Protein AF-0000000067843592 (afdb_homodimer)

InterPro domains:
  IPR002024 Bacterioferritin [PR00601] (24-43)
  IPR002024 Bacterioferritin [PR00601] (65-85)
  IPR002024 Bacterioferritin [PR00601] (155-168)
  IPR008331 Ferritin/DPS domain [PF00210] (31-166)
  IPR009040 Ferritin-like diiron domain [PS50905] (22-168)
  IPR009078 Ferritin-like superfamily [SSF47240] (23-166)
  IPR012347 Ferritin-like [G3DSA:1.20.1260.10] (13-168)
  IPR014490 DNA-binding protein from starved cells-like [PIRSF018063] (5-167)

Foldseek 3Di:
DCDPVNQCVVVVVQFPDGPLQQDPLVVLLLLLQLLLLQLVLLLVLLVLLLVPQDDPVRPVVNVLSNVSSVVSVVLNVLSQVVCVSNVHHHDPDPVCSQVSYLAHRDNADDNLRSLVSLLVSLVSLLVSLVVVLVSCPPSCVVSSVSSVVSNVVSVVSNVVSVVVNVVD/DCDPVNQCVVVVVQFPDGPLLQDPLVVLLLLLQLLLLQLVLLLVLLVLLLVPQDDPVRPVVNVLSNVSSVVSVVLNVLSQVVSVSRVHHHDPDPVCSQVSYLAHRDNADDNLRSLVSLLVSLVSLLVSLVVVLVSCPPSCVVSSVSSVVVNVVSVVSNVVSVVVNVVD

Solvent-accessible surface area (backbone atoms only — not comparable to full-atom values): 17474 Å² total; per-residue (Å²): 128,89,44,75,64,57,56,49,64,74,42,61,86,41,66,74,47,50,93,78,54,69,46,61,59,69,60,50,46,49,54,40,41,24,50,28,14,26,24,50,48,46,21,34,44,24,45,40,40,25,63,66,38,62,59,82,87,24,47,68,57,20,54,50,26,44,54,48,18,53,51,27,46,50,48,25,51,54,36,36,50,51,28,38,46,66,72,48,76,57,68,52,54,50,83,46,27,68,76,45,19,81,38,79,83,67,78,53,93,43,70,67,46,36,37,50,52,51,29,54,38,28,52,46,49,39,54,52,42,55,51,48,39,60,71,41,49,81,44,38,55,69,62,30,50,54,44,51,56,47,38,56,51,34,52,50,50,28,51,54,29,50,54,52,56,74,74,105,126,88,45,76,63,57,54,50,64,73,44,61,87,41,66,73,47,49,93,78,54,68,47,60,60,70,58,50,48,48,54,40,41,24,49,30,14,26,25,48,47,46,21,33,41,24,46,40,41,23,62,66,38,63,57,83,88,25,47,68,56,20,54,51,25,44,53,49,18,55,51,27,48,51,48,25,50,55,37,34,50,51,29,38,46,66,73,47,76,57,68,52,53,49,84,45,26,67,78,44,20,81,40,81,83,67,78,52,92,43,71,67,46,34,37,49,51,50,28,52,37,28,51,45,51,40,54,50,41,53,52,49,39,60,71,41,48,83,43,38,54,70,63,30,49,53,44,51,56,49,38,57,52,35,50,50,51,28,51,53,28,51,54,52,54,75,74,104

Organism: Pseudomonas putida (strain ATCC 47054 / DSM 6125 / CFBP 8728 / NCIMB 11950 / KT2440) (NCBI:txid160488)

pLDDT: mean 92.15, std 12.65, range [40.78, 98.94]

Sequence (336 aa):
MKTLRERARQHVEQGAVTEGYHADREQILRLLNESLATELVCVLRYKRHYFMASGIKASVAAEEFLEHANQEAEHADKLAERIVQLGGEPDFNPDNLTKHSHAQYVAGNSLKEMVLEDLVAERIAIDSYREIIQYIGDKDPTTRRIFEDILAQEEEHADDMSDLLQGLMKTLRERARQHVEQGAVTEGYHADREQILRLLNESLATELVCVLRYKRHYFMASGIKASVAAEEFLEHANQEAEHADKLAERIVQLGGEPDFNPDNLTKHSHAQYVAGNSLKEMVLEDLVAERIAIDSYREIIQYIGDKDPTTRRIFEDILAQEEEHADDMSDLLQGL

Secondary structure (DSSP, 8-state):
---HHHHHHHTGGGTT--TT--S-HHHHHHHHHHHHHHHHHHHHHHHHHHHH--SGGGHHHHHHHHHHHHHHHHHHHHHHHHHHHTT------HHHHHHH-SS-----SSHHHHHHHHHHHHHHHHHHHHHHHHHHTTS-HHHHHHHHHHHHHHHHHHHHHHHHHHH-/---HHHHHHHTGGGTT--TT--S-HHHHHHHHHHHHHHHHHHHHHHHHHHHH--SGGGHHHHHHHHHHHHHHHHHHHHHHHHHHHTT------HHHHHHH-SS-----SSHHHHHHHHHHHHHHHHHHHHHHHHHHTTS-HHHHHHHHHHHHHHHHHHHHHHHHHHH-

Radius of gyration: 22.48 Å; Cα contacts (8 Å, |Δi|>4): 448; chains: 2; bounding box: 55×90×45 Å

Nearest PDB structures (foldseek):
  8w1e-assembly1_E  TM=9.841E-01  e=9.935E-20  Pseudomonas aeruginosa PAO1
  8w1d-assembly1_A-2  TM=9.882E-01  e=3.539E-16  Pseudomonas aeruginosa PAO1
  2clb-assembly1_A  TM=9.333E-01  e=3.340E-06  Saccharolobus solfataricus P2
  6sev-assembly1_C-2  TM=9.307E-01  e=8.461E-05  Listeria innocua
  2cf7-assembly1_I  TM=8.636E-01  e=1.252E-04  Streptococcus suis

Structure (mmCIF, N/CA/C/O backbone):
data_AF-0000000067843592-model_v1
#
loop_
_entity.id
_entity.type
_entity.pdbx_description
1 polymer ferroxidase
#
loop_
_atom_site.group_PDB
_atom_site.id
_atom_site.type_symbol
_atom_site.label_atom_id
_atom_site.label_alt_id
_atom_site.label_comp_id
_atom_site.label_asym_id
_atom_site.label_entity_id
_atom_site.label_seq_id
_atom_site.pdbx_PDB_ins_code
_atom_site.Cartn_x
_atom_site.Cartn_y
_atom_site.Cartn_z
_atom_site.occupancy
_atom_site.B_iso_or_equiv
_atom_site.auth_seq_id
_atom_site.auth_comp_id
_atom_site.auth_asym_id
_atom_site.auth_atom_id
_atom_site.pdbx_PDB_model_num
ATOM 1 N N . MET A 1 1 ? -4.855 -43.531 -26.406 1 40.78 1 MET A N 1
ATOM 2 C CA . MET A 1 1 ? -4.039 -42.562 -25.672 1 40.78 1 MET A CA 1
ATOM 3 C C . MET A 1 1 ? -4.883 -41.406 -25.188 1 40.78 1 MET A C 1
ATOM 5 O O . MET A 1 1 ? -5.512 -40.719 -26 1 40.78 1 MET A O 1
ATOM 9 N N . LYS A 1 2 ? -5.449 -41.375 -24.125 1 54.34 2 LYS A 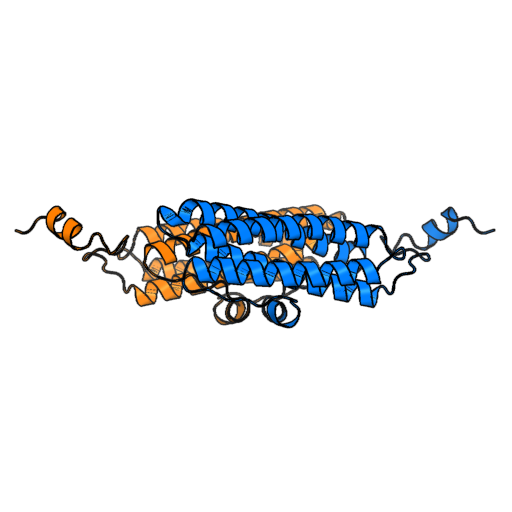N 1
ATOM 10 C CA . LYS A 1 2 ? -6.41 -40.406 -23.641 1 54.34 2 LYS A CA 1
ATOM 11 C C . LYS A 1 2 ? -5.859 -38.969 -23.781 1 54.34 2 LYS A C 1
ATOM 13 O O . LYS A 1 2 ? -4.812 -38.656 -23.203 1 54.34 2 LYS A O 1
ATOM 18 N N . THR A 1 3 ? -6.051 -38.094 -24.859 1 61.84 3 THR A N 1
ATOM 19 C CA . THR A 1 3 ? -5.5 -36.875 -25.469 1 61.84 3 THR A CA 1
ATOM 20 C C . THR A 1 3 ? -5.496 -35.719 -24.469 1 61.84 3 THR A C 1
ATOM 22 O O . THR A 1 3 ? -6.195 -35.781 -23.453 1 61.84 3 THR A O 1
ATOM 25 N N . LEU A 1 4 ? -4.258 -34.906 -24.578 1 61.03 4 LEU A N 1
ATOM 26 C CA . LEU A 1 4 ? -4.082 -33.688 -23.844 1 61.03 4 LEU A CA 1
ATOM 27 C C . LEU A 1 4 ? -5.418 -32.969 -23.656 1 61.03 4 LEU A C 1
ATOM 29 O O . LEU A 1 4 ? -5.68 -32.375 -22.594 1 61.03 4 LEU A O 1
ATOM 33 N N . ARG A 1 5 ? -6.16 -33.062 -24.641 1 59.59 5 ARG A N 1
ATOM 34 C CA . ARG A 1 5 ? -7.469 -32.406 -24.625 1 59.59 5 ARG A CA 1
ATOM 35 C C . ARG A 1 5 ? -8.391 -33.062 -23.609 1 59.59 5 ARG A C 1
ATOM 37 O O . ARG A 1 5 ? -9.125 -32.375 -22.891 1 59.59 5 ARG A O 1
ATOM 44 N N . GLU A 1 6 ? -8.383 -34.344 -23.609 1 58.78 6 GLU A N 1
ATOM 45 C CA . GLU A 1 6 ? -9.258 -35.062 -22.688 1 58.78 6 GLU A CA 1
ATOM 46 C C . GLU A 1 6 ? -8.875 -34.781 -21.234 1 58.78 6 GLU A C 1
ATOM 48 O O . GLU A 1 6 ? -9.742 -34.625 -20.375 1 58.78 6 GLU A O 1
ATOM 53 N N . ARG A 1 7 ? -7.652 -34.781 -21 1 60.16 7 ARG A N 1
ATOM 54 C CA . ARG A 1 7 ? -7.16 -34.5 -19.656 1 60.16 7 ARG A CA 1
ATOM 55 C C . ARG A 1 7 ? -7.527 -33.094 -19.219 1 60.16 7 ARG A C 1
ATOM 57 O O . ARG A 1 7 ? -7.887 -32.875 -18.062 1 60.16 7 ARG A O 1
ATOM 64 N N . ALA A 1 8 ? -7.426 -32.156 -20.141 1 63.41 8 ALA A N 1
ATOM 65 C CA . ALA A 1 8 ? -7.77 -30.75 -19.875 1 63.41 8 ALA A CA 1
ATOM 66 C C . ALA A 1 8 ? -9.242 -30.609 -19.5 1 63.41 8 ALA A C 1
ATOM 68 O O . ALA A 1 8 ? -9.602 -29.797 -18.641 1 63.41 8 ALA A O 1
ATOM 69 N N . ARG A 1 9 ? -10.078 -31.375 -20.078 1 60.38 9 ARG A N 1
ATOM 70 C CA . ARG A 1 9 ? -11.516 -31.297 -19.844 1 60.38 9 ARG A CA 1
ATOM 71 C C . ARG A 1 9 ? -11.867 -31.828 -18.469 1 60.38 9 ARG A C 1
ATOM 73 O O . ARG A 1 9 ? -12.805 -31.344 -17.828 1 60.38 9 ARG A O 1
ATOM 80 N N . GLN A 1 10 ? -11.086 -32.75 -18 1 59.84 10 GLN A N 1
ATOM 81 C CA . GLN A 1 10 ? -11.391 -33.375 -16.719 1 59.84 10 GLN A CA 1
ATOM 82 C C . GLN A 1 10 ? -10.992 -32.469 -15.562 1 59.84 10 GLN A C 1
ATOM 84 O O . GLN A 1 10 ? -11.57 -32.531 -14.477 1 59.84 10 GLN A O 1
ATOM 89 N N . HIS A 1 11 ? -10.023 -31.641 -15.836 1 57.97 11 HIS A N 1
ATOM 90 C CA . HIS A 1 11 ? -9.5 -30.859 -14.711 1 57.97 11 HIS A CA 1
ATOM 91 C C . HIS A 1 11 ? -9.781 -29.375 -14.883 1 57.97 11 HIS A C 1
ATOM 93 O O . HIS A 1 11 ? -8.984 -28.531 -14.469 1 57.97 11 HIS A O 1
ATOM 99 N N . VAL A 1 12 ? -10.805 -28.953 -15.617 1 55.75 12 VAL A N 1
ATOM 100 C CA . VAL A 1 12 ? -11.219 -27.594 -15.922 1 55.75 12 VAL A CA 1
ATOM 101 C C . VAL A 1 12 ? -11.414 -26.812 -14.633 1 55.75 12 VAL A C 1
ATOM 103 O O . VAL A 1 12 ? -11.352 -25.578 -14.633 1 55.75 12 VAL A O 1
ATOM 106 N N . GLU A 1 13 ? -11.641 -27.516 -13.641 1 56.38 13 GLU A N 1
ATOM 107 C CA . GLU A 1 13 ? -11.953 -26.828 -12.391 1 56.38 13 GLU A CA 1
ATOM 108 C C . GLU A 1 13 ? -10.695 -26.297 -11.727 1 56.38 13 GLU A C 1
ATOM 110 O O . GLU A 1 13 ? -10.766 -25.484 -10.797 1 56.38 13 GLU A O 1
ATOM 115 N N . GLN A 1 14 ? -9.555 -26.734 -12.328 1 59.5 14 GLN A N 1
ATOM 116 C CA . GLN A 1 14 ? -8.344 -26.422 -11.57 1 59.5 14 GLN A CA 1
ATOM 117 C C . GLN A 1 14 ? -7.605 -25.234 -12.156 1 59.5 14 GLN A C 1
ATOM 119 O O . GLN A 1 14 ? -6.426 -25.016 -11.875 1 59.5 14 GLN A O 1
ATOM 124 N N . GLY A 1 15 ? -8.281 -24.406 -12.766 1 59.88 15 GLY A N 1
ATOM 125 C CA . GLY A 1 15 ? -7.68 -23.203 -13.297 1 59.88 15 GLY A CA 1
ATOM 126 C C . GLY A 1 15 ? -6.348 -23.438 -13.984 1 59.88 15 GLY A C 1
ATOM 127 O O . GLY A 1 15 ? -6.242 -24.297 -14.859 1 59.88 15 GLY A O 1
ATOM 128 N N . ALA A 1 16 ? -5.336 -22.688 -13.578 1 68.94 16 ALA A N 1
ATOM 129 C CA . ALA A 1 16 ? -4.031 -22.688 -14.234 1 68.94 16 ALA A CA 1
ATOM 130 C C . ALA A 1 16 ? -3.229 -23.922 -13.836 1 68.94 16 ALA A C 1
ATOM 132 O O . ALA A 1 16 ? -2.17 -24.203 -14.406 1 68.94 16 ALA A O 1
ATOM 133 N N . VAL A 1 17 ? -3.705 -24.672 -12.844 1 68 17 VAL A N 1
ATOM 134 C CA . VAL A 1 17 ? -2.957 -25.844 -12.398 1 68 17 VAL A CA 1
ATOM 135 C C . VAL A 1 17 ? -3.475 -27.094 -13.109 1 68 17 VAL A C 1
ATOM 137 O O . VAL A 1 17 ? -4.625 -27.484 -12.914 1 68 17 VAL A O 1
ATOM 140 N N . THR A 1 18 ? -2.664 -27.453 -14.047 1 69.75 18 THR A N 1
ATOM 141 C CA . THR A 1 18 ? -3.014 -28.672 -14.766 1 69.75 18 THR A CA 1
ATOM 142 C C . THR A 1 18 ? -2.176 -29.859 -14.273 1 69.75 18 THR A C 1
ATOM 144 O O . THR A 1 18 ? -1.24 -29.672 -13.484 1 69.75 18 THR A O 1
ATOM 147 N N . GLU A 1 19 ? -2.533 -31.062 -14.578 1 61.75 19 GLU A N 1
ATOM 148 C CA . GLU A 1 19 ? -1.806 -32.281 -14.219 1 61.75 19 GLU A CA 1
ATOM 149 C C . GLU A 1 19 ? -0.335 -32.188 -14.617 1 61.75 19 GLU A C 1
ATOM 151 O O . GLU A 1 19 ? 0.525 -32.812 -13.992 1 61.75 19 GLU A O 1
ATOM 156 N N . GLY A 1 20 ? -0.114 -31.406 -15.516 1 66.88 20 GLY A N 1
ATOM 157 C CA . GLY A 1 20 ? 1.247 -31.281 -16.016 1 66.88 20 GLY A CA 1
ATOM 158 C C . GLY A 1 20 ? 2.053 -30.219 -15.273 1 66.88 20 GLY A C 1
ATOM 159 O O . GLY A 1 20 ? 3.189 -29.938 -15.641 1 66.88 20 GLY A O 1
ATOM 160 N N . TYR A 1 21 ? 1.345 -29.734 -14.281 1 72.56 21 TYR A N 1
ATOM 161 C CA . TYR A 1 21 ? 2.088 -28.75 -13.5 1 72.56 21 TYR A CA 1
ATOM 162 C C . TYR A 1 21 ? 3.172 -29.422 -12.664 1 72.56 21 TYR A C 1
ATOM 164 O O . TYR A 1 21 ? 2.871 -30.234 -11.773 1 72.56 21 TYR A O 1
ATOM 172 N N . HIS A 1 22 ? 4.371 -29.234 -13 1 75.06 22 HIS A N 1
ATOM 173 C CA . HIS A 1 22 ? 5.516 -30 -12.508 1 75.06 22 HIS A CA 1
ATOM 174 C C . HIS A 1 22 ? 6.156 -29.297 -11.312 1 75.06 22 HIS A C 1
ATOM 176 O O . HIS A 1 22 ? 6.902 -29.922 -10.555 1 75.06 22 HIS A O 1
ATOM 182 N N . ALA A 1 23 ? 5.793 -28.047 -11.164 1 83.25 23 ALA A N 1
ATOM 183 C CA . ALA A 1 23 ? 6.434 -27.359 -10.055 1 83.25 23 ALA A CA 1
ATOM 184 C C . ALA A 1 23 ? 5.738 -27.672 -8.734 1 83.25 23 ALA A C 1
ATOM 186 O O . ALA A 1 23 ? 4.574 -28.078 -8.719 1 83.25 23 ALA A O 1
ATOM 187 N N . ASP A 1 24 ? 6.535 -27.672 -7.621 1 92.88 24 ASP A N 1
ATOM 188 C CA . ASP A 1 24 ? 5.957 -27.734 -6.281 1 92.88 24 ASP A CA 1
ATOM 189 C C . ASP A 1 24 ? 5.062 -26.516 -6.016 1 92.88 24 ASP A C 1
ATOM 191 O O . ASP A 1 24 ? 5.555 -25.453 -5.664 1 92.88 24 ASP A O 1
ATOM 195 N N . ARG A 1 25 ? 3.828 -26.734 -6.246 1 94.81 25 ARG A N 1
ATOM 196 C CA . ARG A 1 25 ? 2.863 -25.641 -6.195 1 94.81 25 ARG A CA 1
ATOM 197 C C . ARG A 1 25 ? 2.93 -24.906 -4.855 1 94.81 25 ARG A C 1
ATOM 199 O O . ARG A 1 25 ? 2.895 -23.672 -4.809 1 94.81 25 ARG A O 1
ATOM 206 N N . GLU A 1 26 ? 3.045 -25.656 -3.791 1 96.31 26 GLU A N 1
ATOM 207 C CA . GLU A 1 26 ? 3.102 -25.062 -2.461 1 96.31 26 GLU A CA 1
ATOM 208 C C . GLU A 1 26 ? 4.34 -24.188 -2.305 1 96.31 26 GLU A C 1
ATOM 210 O O . GLU A 1 26 ? 4.258 -23.078 -1.753 1 96.31 26 GLU A O 1
ATOM 215 N N . GLN A 1 27 ? 5.387 -24.688 -2.787 1 97.06 27 GLN A N 1
ATOM 216 C CA . GLN A 1 27 ? 6.621 -23.922 -2.709 1 97.06 27 GLN A CA 1
ATOM 217 C C . GLN A 1 27 ? 6.551 -22.672 -3.584 1 97.06 27 GLN A C 1
ATOM 219 O O . GLN A 1 27 ? 7.008 -21.594 -3.184 1 97.06 27 GLN A O 1
ATOM 224 N N . ILE A 1 28 ? 5.965 -22.797 -4.758 1 98.12 28 ILE A N 1
ATOM 225 C CA . ILE A 1 28 ? 5.82 -21.656 -5.66 1 98.12 28 ILE A CA 1
ATOM 226 C C . ILE A 1 28 ? 4.934 -20.594 -5.016 1 98.12 28 ILE A C 1
ATOM 228 O O . ILE A 1 28 ? 5.266 -19.406 -5.035 1 98.12 28 ILE A O 1
ATOM 232 N N . LEU A 1 29 ? 3.885 -21.016 -4.414 1 98.38 29 LEU A N 1
ATOM 233 C CA . LEU A 1 29 ? 2.977 -20.078 -3.754 1 98.38 29 LEU A CA 1
ATOM 234 C C . LEU A 1 29 ? 3.668 -19.375 -2.592 1 98.38 29 LEU A C 1
ATOM 236 O O . LEU A 1 29 ? 3.438 -18.188 -2.354 1 98.38 29 LEU A O 1
ATOM 240 N N . ARG A 1 30 ? 4.473 -20.078 -1.915 1 98.31 30 ARG A N 1
ATOM 241 C CA . ARG A 1 30 ? 5.23 -19.469 -0.83 1 98.31 30 ARG A CA 1
ATOM 242 C C . ARG A 1 30 ? 6.168 -18.391 -1.36 1 98.31 30 ARG A C 1
ATOM 244 O O . ARG A 1 30 ? 6.215 -17.281 -0.823 1 98.31 30 ARG A O 1
ATOM 251 N N . LEU A 1 31 ? 6.898 -18.688 -2.41 1 98.62 31 LEU A N 1
ATOM 252 C CA . LEU A 1 31 ? 7.832 -17.75 -3.008 1 98.62 31 LEU A CA 1
ATOM 253 C C . LEU A 1 31 ? 7.098 -16.516 -3.541 1 98.62 31 LEU A C 1
ATOM 255 O O . LEU A 1 31 ? 7.574 -15.391 -3.395 1 98.62 31 LEU A O 1
ATOM 259 N N . LEU A 1 32 ? 5.953 -16.75 -4.125 1 98.88 32 LEU A N 1
ATOM 260 C CA . LEU A 1 32 ? 5.133 -15.648 -4.641 1 98.88 32 LEU A CA 1
ATOM 261 C C . LEU A 1 32 ? 4.656 -14.75 -3.506 1 98.88 32 LEU A C 1
ATOM 263 O O . LEU A 1 32 ? 4.738 -13.523 -3.604 1 98.88 32 LEU A O 1
ATOM 267 N N . ASN A 1 33 ? 4.246 -15.32 -2.434 1 98.88 33 ASN A N 1
ATOM 268 C CA . ASN A 1 33 ? 3.74 -14.516 -1.326 1 98.88 33 ASN A CA 1
ATOM 269 C C . ASN A 1 33 ? 4.867 -13.781 -0.605 1 98.88 33 ASN A C 1
ATOM 271 O O . ASN A 1 33 ? 4.68 -12.664 -0.123 1 98.88 33 ASN A O 1
ATOM 275 N N . GLU A 1 34 ? 6.004 -14.398 -0.493 1 98.88 34 GLU A N 1
ATOM 276 C CA . GLU A 1 34 ? 7.16 -13.703 0.061 1 98.88 34 GLU A CA 1
ATOM 277 C C . GLU A 1 34 ? 7.555 -12.516 -0.81 1 98.88 34 GLU A C 1
ATOM 279 O O . GLU A 1 34 ? 7.898 -11.445 -0.296 1 98.88 34 GLU A O 1
ATOM 284 N N . SER A 1 35 ? 7.508 -12.688 -2.086 1 98.94 35 SER A N 1
ATOM 285 C CA . SER A 1 35 ? 7.836 -11.609 -3.018 1 98.94 35 SER A CA 1
ATOM 286 C C . SER A 1 35 ? 6.766 -10.523 -3.004 1 98.94 35 SER A C 1
ATOM 288 O O . SER A 1 35 ? 7.078 -9.336 -3.117 1 98.94 35 SER A O 1
ATOM 290 N N . LEU A 1 36 ? 5.465 -10.938 -2.877 1 98.94 36 LEU A N 1
ATOM 291 C CA . LEU A 1 36 ? 4.387 -9.969 -2.701 1 98.94 36 LEU A CA 1
ATOM 292 C C . LEU A 1 36 ? 4.633 -9.094 -1.478 1 98.94 36 LEU A C 1
ATOM 294 O O . LEU A 1 36 ? 4.559 -7.867 -1.563 1 98.94 36 LEU A O 1
ATOM 298 N N . ALA A 1 37 ? 4.996 -9.742 -0.406 1 98.88 37 ALA A N 1
ATOM 299 C CA . ALA A 1 37 ? 5.316 -8.992 0.807 1 98.88 37 ALA A CA 1
ATOM 300 C C . ALA A 1 37 ? 6.48 -8.031 0.567 1 98.88 37 ALA A C 1
ATOM 302 O O . ALA A 1 37 ? 6.449 -6.887 1.018 1 98.88 37 ALA A O 1
ATOM 303 N N . THR A 1 38 ? 7.484 -8.492 -0.108 1 98.81 38 THR A N 1
ATOM 304 C CA . THR A 1 38 ? 8.664 -7.68 -0.399 1 98.81 38 THR A CA 1
ATOM 305 C C . THR A 1 38 ? 8.281 -6.438 -1.198 1 98.81 38 THR A C 1
ATOM 307 O O . THR A 1 3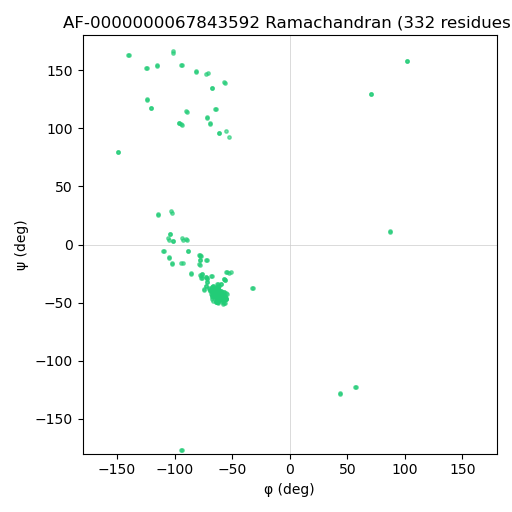8 ? 8.688 -5.324 -0.857 1 98.81 38 THR A O 1
ATOM 310 N N . GLU A 1 39 ? 7.477 -6.656 -2.207 1 98.88 39 GLU A N 1
ATOM 311 C CA . GLU A 1 39 ? 7.07 -5.535 -3.049 1 98.88 39 GLU A CA 1
ATOM 312 C C . GLU A 1 39 ? 6.199 -4.551 -2.273 1 98.88 39 GLU A C 1
ATOM 314 O O . GLU A 1 39 ? 6.305 -3.338 -2.465 1 98.88 39 GLU A O 1
ATOM 319 N N . LEU A 1 40 ? 5.316 -5.027 -1.438 1 98.88 40 LEU A N 1
ATOM 320 C CA . LEU A 1 40 ? 4.453 -4.152 -0.653 1 98.88 40 LEU A CA 1
ATOM 321 C C . LEU A 1 40 ? 5.266 -3.34 0.349 1 98.88 40 LEU A C 1
ATOM 323 O O . LEU A 1 40 ? 5.012 -2.146 0.538 1 98.88 40 LEU A O 1
ATOM 327 N N . VAL A 1 41 ? 6.223 -3.951 0.988 1 98.75 41 VAL A N 1
ATOM 328 C CA . VAL A 1 41 ? 7.129 -3.215 1.862 1 98.75 41 VAL A CA 1
ATOM 329 C C . VAL A 1 41 ? 7.855 -2.137 1.062 1 98.75 41 VAL A C 1
ATOM 331 O O . VAL A 1 41 ? 8.016 -1.006 1.528 1 98.75 41 VAL A O 1
ATOM 334 N N . CYS A 1 42 ? 8.32 -2.467 -0.148 1 98.62 42 CYS A N 1
ATOM 335 C CA . CYS A 1 42 ? 9.016 -1.511 -0.999 1 98.62 42 CYS A CA 1
ATOM 336 C C . CYS A 1 42 ? 8.109 -0.344 -1.367 1 98.62 42 CYS A C 1
ATOM 338 O O . CYS A 1 42 ? 8.547 0.808 -1.389 1 98.62 42 CYS A O 1
ATOM 340 N N . VAL A 1 43 ? 6.836 -0.608 -1.681 1 98.81 43 VAL A N 1
ATOM 341 C CA . VAL A 1 43 ? 5.875 0.446 -1.989 1 98.81 43 VAL A CA 1
ATOM 342 C C . VAL A 1 43 ? 5.789 1.427 -0.822 1 98.81 43 VAL A C 1
ATOM 344 O O . VAL A 1 43 ? 5.918 2.639 -1.011 1 98.81 43 VAL A O 1
ATOM 347 N N . LEU A 1 44 ? 5.609 0.869 0.345 1 98.75 44 LEU A N 1
ATOM 348 C CA . LEU A 1 44 ? 5.453 1.694 1.538 1 98.75 44 LEU A CA 1
ATOM 349 C C . LEU A 1 44 ? 6.715 2.502 1.812 1 98.75 44 LEU A C 1
ATOM 351 O O . LEU A 1 44 ? 6.645 3.695 2.111 1 98.75 44 LEU A O 1
ATOM 355 N N . ARG A 1 45 ? 7.855 1.917 1.66 1 98.56 45 ARG A N 1
ATOM 356 C CA . ARG A 1 45 ? 9.133 2.59 1.885 1 98.56 45 ARG A CA 1
ATOM 357 C C . ARG A 1 45 ? 9.336 3.729 0.891 1 98.56 45 ARG A C 1
ATOM 359 O O . ARG A 1 45 ? 9.656 4.852 1.282 1 98.56 45 ARG A O 1
ATOM 366 N N . TYR A 1 46 ? 9.117 3.42 -0.374 1 98.5 46 TYR A N 1
ATOM 367 C CA . TYR A 1 46 ? 9.312 4.426 -1.413 1 98.5 46 TYR A CA 1
ATOM 368 C C . TYR A 1 46 ? 8.328 5.578 -1.253 1 98.5 46 TYR A C 1
ATOM 370 O O . TYR A 1 46 ? 8.672 6.734 -1.512 1 98.5 46 TYR A O 1
ATOM 378 N N . LYS A 1 47 ? 7.102 5.277 -0.875 1 98.62 47 LYS A N 1
ATOM 379 C CA . LYS A 1 47 ? 6.129 6.344 -0.647 1 98.62 47 LYS A CA 1
ATOM 380 C C . LYS A 1 47 ? 6.562 7.25 0.502 1 98.62 47 LYS A C 1
ATOM 382 O O . LYS A 1 47 ? 6.488 8.477 0.396 1 98.62 47 LYS A O 1
ATOM 387 N N . ARG A 1 48 ? 7.027 6.637 1.548 1 98.38 48 ARG A N 1
ATOM 388 C CA . ARG A 1 48 ? 7.527 7.461 2.645 1 98.38 48 ARG A CA 1
ATOM 389 C C . ARG A 1 48 ? 8.648 8.383 2.172 1 98.38 48 ARG A C 1
ATOM 391 O O . ARG A 1 48 ? 8.648 9.578 2.469 1 98.38 48 ARG A O 1
ATOM 398 N N . HIS A 1 49 ? 9.578 7.809 1.479 1 98.25 49 HIS A N 1
ATOM 399 C CA . HIS A 1 49 ? 10.727 8.57 1.005 1 98.25 49 HIS A CA 1
ATOM 400 C C . HIS A 1 49 ? 10.297 9.688 0.062 1 98.25 49 HIS A C 1
ATOM 402 O O . HIS A 1 49 ? 10.836 10.797 0.111 1 98.25 49 HIS A O 1
ATOM 408 N N . TYR A 1 50 ? 9.344 9.398 -0.767 1 98.25 50 TYR A N 1
ATOM 409 C CA . TYR A 1 50 ? 8.781 10.406 -1.66 1 98.25 50 TYR A CA 1
ATOM 410 C C . TYR A 1 50 ? 8.273 11.609 -0.875 1 98.25 50 TYR A C 1
ATOM 412 O O . TYR A 1 50 ? 8.617 12.75 -1.181 1 98.25 50 TYR A O 1
ATOM 420 N N . PHE A 1 51 ? 7.527 11.383 0.198 1 97.69 51 PHE A N 1
ATOM 421 C CA . PHE A 1 51 ? 6.91 12.477 0.946 1 97.69 51 PHE A CA 1
ATOM 422 C C . PHE A 1 51 ? 7.938 13.188 1.818 1 97.69 51 PHE A C 1
ATOM 424 O O . PHE A 1 51 ? 7.844 14.391 2.037 1 97.69 51 PHE A O 1
ATOM 431 N N . MET A 1 52 ? 8.953 12.461 2.242 1 97 52 MET A N 1
ATOM 432 C CA . MET A 1 52 ? 9.938 13.023 3.162 1 97 52 MET A CA 1
ATOM 433 C C . MET A 1 52 ? 11.023 13.773 2.402 1 97 52 MET A C 1
ATOM 435 O O . MET A 1 52 ? 11.742 14.586 2.986 1 97 52 MET A O 1
ATOM 439 N N . ALA A 1 53 ? 11.164 13.344 1.165 1 94.88 53 ALA A N 1
ATOM 440 C CA . ALA A 1 53 ? 12.164 14.055 0.366 1 94.88 53 ALA A CA 1
ATOM 441 C C . ALA A 1 53 ? 11.711 15.477 0.058 1 94.88 53 ALA A C 1
ATOM 443 O O . ALA A 1 53 ? 10.727 15.688 -0.648 1 94.88 53 ALA A O 1
ATOM 444 N N . SER A 1 54 ? 12.258 16.438 0.707 1 83.06 54 SER A N 1
ATOM 445 C CA . SER A 1 54 ? 11.82 17.812 0.582 1 83.06 54 SER A CA 1
ATOM 446 C C . SER A 1 54 ? 12.977 18.734 0.189 1 83.06 54 SER A C 1
ATOM 448 O O . SER A 1 54 ? 14.141 18.422 0.462 1 83.06 54 SER A O 1
ATOM 450 N N . GLY A 1 55 ? 12.586 19.719 -0.436 1 80.25 55 GLY A N 1
ATOM 451 C CA . GLY A 1 55 ? 13.547 20.734 -0.86 1 80.25 55 GLY A CA 1
ATOM 452 C C . GLY A 1 55 ? 13.914 20.625 -2.326 1 80.25 55 GLY A C 1
ATOM 453 O O . GLY A 1 55 ? 13.648 19.594 -2.965 1 80.25 55 GLY A O 1
ATOM 454 N N . ILE A 1 56 ? 14.344 21.641 -2.818 1 73.94 56 ILE A N 1
ATOM 455 C CA . ILE A 1 56 ? 14.633 21.766 -4.242 1 73.94 56 ILE A CA 1
ATOM 456 C C . ILE A 1 56 ? 15.68 20.734 -4.652 1 73.94 56 ILE A C 1
ATOM 458 O O . ILE A 1 56 ? 15.586 20.141 -5.734 1 73.94 56 ILE A O 1
ATOM 462 N N . LYS A 1 57 ? 16.531 20.438 -3.854 1 80.44 57 LYS A N 1
ATOM 463 C CA . LYS A 1 57 ? 17.625 19.531 -4.176 1 80.44 57 LYS A CA 1
ATOM 464 C C . LYS A 1 57 ? 17.156 18.078 -4.16 1 80.44 57 LYS A C 1
ATOM 466 O O . LYS A 1 57 ? 17.828 17.203 -4.707 1 80.44 57 LYS A O 1
ATOM 471 N N . ALA A 1 58 ? 15.961 17.969 -3.584 1 90 58 ALA A N 1
ATOM 472 C CA . ALA A 1 58 ? 15.5 16.594 -3.428 1 90 58 ALA A CA 1
ATOM 473 C C . ALA A 1 58 ? 14.414 16.25 -4.445 1 90 58 ALA A C 1
ATOM 475 O O . ALA A 1 58 ? 13.852 15.156 -4.426 1 90 58 ALA A O 1
ATOM 476 N N . SER A 1 59 ? 14.164 17.172 -5.293 1 91.38 59 SER A N 1
ATOM 477 C CA . SER A 1 59 ? 13.031 17 -6.199 1 91.38 59 SER A CA 1
ATOM 478 C C . SER A 1 59 ? 13.234 15.82 -7.133 1 91.38 59 SER A C 1
ATOM 480 O O . SER A 1 59 ? 12.305 15.047 -7.371 1 91.38 59 SER A O 1
ATOM 482 N N . VAL A 1 60 ? 14.406 15.688 -7.691 1 93.12 60 VAL A N 1
ATOM 4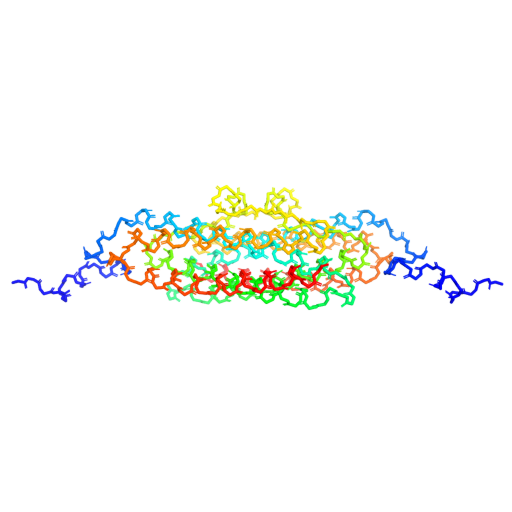83 C CA . VAL A 1 60 ? 14.703 14.594 -8.617 1 93.12 60 VAL A CA 1
ATOM 484 C C . VAL A 1 60 ? 14.562 13.258 -7.895 1 93.12 60 VAL A C 1
ATOM 486 O O . VAL A 1 60 ? 13.945 12.328 -8.422 1 93.12 60 VAL A O 1
ATOM 489 N N . ALA A 1 61 ? 15.07 13.18 -6.699 1 96 61 ALA A N 1
ATOM 490 C CA . ALA A 1 61 ? 14.969 11.953 -5.914 1 96 61 ALA A CA 1
ATOM 491 C C . ALA A 1 61 ? 13.516 11.633 -5.586 1 96 61 ALA A C 1
ATOM 493 O O . ALA A 1 61 ? 13.094 10.477 -5.684 1 96 61 ALA A O 1
ATOM 494 N N . ALA A 1 62 ? 12.797 12.656 -5.227 1 97.19 62 ALA A N 1
ATOM 495 C CA . ALA A 1 62 ? 11.383 12.469 -4.895 1 97.19 62 ALA A CA 1
ATOM 496 C C . ALA A 1 62 ? 10.617 11.891 -6.078 1 97.19 62 ALA A C 1
ATOM 498 O O . ALA A 1 62 ? 9.805 10.969 -5.914 1 97.19 62 ALA A O 1
ATOM 499 N N . GLU A 1 63 ? 10.875 12.43 -7.234 1 97.06 63 GLU A N 1
ATOM 500 C CA . GLU A 1 63 ? 10.219 11.938 -8.438 1 97.06 63 GLU A CA 1
ATOM 501 C C . GLU A 1 63 ? 10.578 10.477 -8.703 1 97.06 63 GLU A C 1
ATOM 503 O O . GLU A 1 63 ? 9.719 9.68 -9.094 1 97.06 63 GLU A O 1
ATOM 508 N N . GLU A 1 64 ? 11.836 10.148 -8.508 1 97.69 64 GLU A N 1
ATOM 509 C CA . GLU A 1 64 ? 12.273 8.766 -8.68 1 97.69 64 GLU A CA 1
ATOM 510 C C . GLU A 1 64 ? 11.625 7.848 -7.648 1 97.69 64 GLU A C 1
ATOM 512 O O . GLU A 1 64 ? 11.195 6.734 -7.977 1 97.69 64 GLU A O 1
ATOM 517 N N . PHE A 1 65 ? 11.531 8.305 -6.391 1 98.5 65 PHE A N 1
ATOM 518 C CA . PHE A 1 65 ? 10.898 7.52 -5.344 1 98.5 65 PHE A CA 1
ATOM 519 C C . PHE A 1 65 ? 9.445 7.211 -5.699 1 98.5 65 PHE A C 1
ATOM 521 O O . PHE A 1 65 ? 9 6.07 -5.57 1 98.5 65 PHE A O 1
ATOM 528 N N . LEU A 1 66 ? 8.766 8.219 -6.172 1 98.44 66 LEU A N 1
ATOM 529 C CA . LEU A 1 66 ? 7.359 8.031 -6.527 1 98.44 66 LEU A CA 1
ATOM 530 C C . LEU A 1 66 ? 7.219 7.062 -7.699 1 98.44 66 LEU A C 1
ATOM 532 O O . LEU A 1 66 ? 6.352 6.188 -7.68 1 98.44 66 LEU A O 1
ATOM 536 N N . GLU A 1 67 ? 8.031 7.219 -8.711 1 98.62 67 GLU A N 1
ATOM 537 C CA . GLU A 1 67 ? 8.016 6.312 -9.852 1 98.62 67 GLU A CA 1
ATOM 538 C C . GLU A 1 67 ? 8.234 4.867 -9.414 1 98.62 67 GLU A C 1
ATOM 540 O O . GLU A 1 67 ? 7.508 3.965 -9.836 1 98.62 67 GLU A O 1
ATOM 545 N N . HIS A 1 68 ? 9.188 4.652 -8.57 1 98.75 68 HIS A N 1
ATOM 546 C CA . HIS A 1 68 ? 9.492 3.309 -8.094 1 98.75 68 HIS A CA 1
ATOM 547 C C . HIS A 1 68 ? 8.359 2.758 -7.23 1 98.75 68 HIS A C 1
ATOM 549 O O . HIS A 1 68 ? 8.023 1.577 -7.328 1 98.75 68 HIS A O 1
ATOM 555 N N . ALA A 1 69 ? 7.789 3.6 -6.414 1 98.75 69 ALA A N 1
ATOM 556 C CA . ALA A 1 69 ? 6.645 3.158 -5.617 1 98.75 69 ALA A CA 1
ATOM 557 C C . ALA A 1 69 ? 5.531 2.619 -6.512 1 98.75 69 ALA A C 1
ATOM 559 O O . ALA A 1 69 ? 4.953 1.568 -6.227 1 98.75 69 ALA A O 1
ATOM 560 N N . ASN A 1 70 ? 5.25 3.35 -7.555 1 98.75 70 ASN A N 1
ATOM 561 C CA . ASN A 1 70 ? 4.207 2.939 -8.484 1 98.75 70 ASN A CA 1
ATOM 562 C C . ASN A 1 70 ? 4.562 1.629 -9.188 1 98.75 70 ASN A C 1
ATOM 564 O O . ASN A 1 70 ? 3.707 0.754 -9.344 1 98.75 70 ASN A O 1
ATOM 568 N N . GLN A 1 71 ? 5.777 1.521 -9.578 1 98.88 71 GLN A N 1
ATOM 569 C CA . GLN A 1 71 ? 6.215 0.309 -10.266 1 98.88 71 GLN A CA 1
ATOM 570 C C . GLN A 1 71 ? 6.227 -0.886 -9.312 1 98.88 71 GLN A C 1
ATOM 572 O O . GLN A 1 71 ? 5.859 -1.998 -9.703 1 98.88 71 GLN A O 1
ATOM 577 N N . GLU A 1 72 ? 6.645 -0.698 -8.086 1 98.81 72 GLU A N 1
ATOM 578 C CA . GLU A 1 72 ? 6.578 -1.771 -7.098 1 98.81 72 GLU A CA 1
ATOM 579 C C . GLU A 1 72 ? 5.133 -2.201 -6.848 1 98.81 72 GLU A C 1
ATOM 581 O O . GLU A 1 72 ? 4.863 -3.381 -6.613 1 98.81 72 GLU A O 1
ATOM 586 N N . ALA A 1 73 ? 4.238 -1.256 -6.84 1 98.81 73 ALA A N 1
ATOM 587 C CA . ALA A 1 73 ? 2.824 -1.595 -6.695 1 98.81 73 ALA A CA 1
ATOM 588 C C . ALA A 1 73 ? 2.348 -2.471 -7.852 1 98.81 73 ALA A C 1
ATOM 590 O O . ALA A 1 73 ? 1.579 -3.414 -7.648 1 98.81 73 ALA A O 1
ATOM 591 N N . GLU A 1 74 ? 2.789 -2.146 -9.023 1 98.81 74 GLU A N 1
ATOM 592 C CA . GLU A 1 74 ? 2.467 -2.975 -10.18 1 98.81 74 GLU A CA 1
ATOM 593 C C . GLU A 1 74 ? 3.047 -4.379 -10.031 1 98.81 74 GLU A C 1
ATOM 595 O O . GLU A 1 74 ? 2.41 -5.363 -10.414 1 98.81 74 GLU A O 1
ATOM 600 N N . HIS A 1 75 ? 4.312 -4.477 -9.539 1 98.94 75 HIS A N 1
ATOM 601 C CA . HIS A 1 75 ? 4.895 -5.781 -9.258 1 98.94 75 HIS A CA 1
ATOM 602 C C . HIS A 1 75 ? 4.016 -6.586 -8.305 1 98.94 75 HIS A C 1
ATOM 604 O O . HIS A 1 75 ? 3.729 -7.758 -8.555 1 98.94 75 HIS A O 1
ATOM 610 N N . ALA A 1 76 ? 3.6 -5.934 -7.254 1 98.88 76 ALA A N 1
ATOM 611 C CA . ALA A 1 76 ? 2.75 -6.582 -6.258 1 98.88 76 ALA A CA 1
ATOM 612 C C . ALA A 1 76 ? 1.461 -7.098 -6.887 1 98.88 76 ALA A C 1
ATOM 614 O O . ALA A 1 76 ? 1.025 -8.219 -6.598 1 98.88 76 ALA A O 1
ATOM 615 N N . ASP A 1 77 ? 0.875 -6.312 -7.77 1 98.75 77 ASP A N 1
ATOM 616 C CA . ASP A 1 77 ? -0.363 -6.711 -8.43 1 98.75 77 ASP A CA 1
ATOM 617 C C . ASP A 1 77 ? -0.147 -7.949 -9.297 1 98.75 77 ASP A C 1
ATOM 619 O O . ASP A 1 77 ? -0.965 -8.867 -9.289 1 98.75 77 ASP A O 1
ATOM 623 N N . LYS A 1 78 ? 0.956 -7.969 -10.031 1 98.81 78 LYS A N 1
ATOM 624 C CA . LYS A 1 78 ? 1.272 -9.117 -10.883 1 98.81 78 LYS A CA 1
ATOM 625 C C . LYS A 1 78 ? 1.441 -10.383 -10.047 1 98.81 78 LYS A C 1
ATOM 627 O O . LYS A 1 78 ? 0.947 -11.453 -10.422 1 98.81 78 LYS A O 1
ATOM 632 N N . LEU A 1 79 ? 2.102 -10.242 -8.961 1 98.88 79 LEU A N 1
ATOM 633 C CA . LEU A 1 79 ? 2.342 -11.383 -8.078 1 98.88 79 LEU A CA 1
ATOM 634 C C . LEU A 1 79 ? 1.037 -11.883 -7.465 1 98.88 79 LEU A C 1
ATOM 636 O O . LEU A 1 79 ? 0.789 -13.086 -7.422 1 98.88 79 LEU A O 1
ATOM 640 N N . ALA A 1 80 ? 0.207 -10.977 -7.02 1 98.75 80 ALA A N 1
ATOM 641 C CA . ALA A 1 80 ? -1.076 -11.344 -6.426 1 98.75 80 ALA A CA 1
ATOM 642 C C . ALA A 1 80 ? -1.961 -12.07 -7.43 1 98.75 80 ALA A C 1
ATOM 644 O O . ALA A 1 80 ? -2.598 -13.078 -7.094 1 98.75 80 ALA A O 1
ATOM 645 N N . GLU A 1 81 ? -1.95 -11.57 -8.641 1 98 81 GLU A N 1
ATOM 646 C CA . GLU A 1 81 ? -2.73 -12.203 -9.695 1 98 81 GLU A CA 1
ATOM 647 C C . GLU A 1 81 ? -2.266 -13.641 -9.945 1 98 81 GLU A C 1
ATOM 649 O O . GLU A 1 81 ? -3.086 -14.547 -10.086 1 98 81 GLU A O 1
ATOM 654 N N . ARG A 1 82 ? -0.985 -13.852 -9.977 1 98.56 82 ARG A N 1
ATOM 655 C CA . ARG A 1 82 ? -0.442 -15.188 -10.227 1 98.56 82 ARG A CA 1
ATOM 656 C C . ARG A 1 82 ? -0.779 -16.141 -9.078 1 98.56 82 ARG A C 1
ATOM 658 O O . ARG A 1 82 ? -1.094 -17.312 -9.305 1 98.56 82 ARG A O 1
ATOM 665 N N . ILE A 1 83 ? -0.702 -15.633 -7.855 1 98.44 83 ILE A N 1
ATOM 666 C CA . ILE A 1 83 ? -1.055 -16.438 -6.684 1 98.44 83 ILE A CA 1
ATOM 667 C C . ILE A 1 83 ? -2.479 -16.969 -6.828 1 98.44 83 ILE A C 1
ATOM 669 O O . ILE A 1 83 ? -2.723 -18.156 -6.652 1 98.44 83 ILE A O 1
ATOM 673 N N . VAL A 1 84 ? -3.393 -16.109 -7.234 1 97.25 84 VAL A N 1
ATOM 674 C CA . VAL A 1 84 ? -4.793 -16.5 -7.383 1 97.25 84 VAL A CA 1
ATOM 675 C C . VAL A 1 84 ? -4.938 -17.484 -8.531 1 97.25 84 VAL A C 1
ATOM 677 O O . VAL A 1 84 ? -5.664 -18.484 -8.414 1 97.25 84 VAL A O 1
ATOM 680 N N . GLN A 1 85 ? -4.262 -17.234 -9.625 1 96.25 85 GLN A N 1
ATOM 681 C CA . GLN A 1 85 ? -4.32 -18.125 -10.773 1 96.25 85 GLN A CA 1
ATOM 682 C C . GLN A 1 85 ? -3.898 -19.531 -10.398 1 96.25 85 GLN A C 1
ATOM 684 O O . GLN A 1 85 ? -4.398 -20.516 -10.969 1 96.25 85 GLN A O 1
ATOM 689 N N . LEU A 1 86 ? -3.021 -19.672 -9.414 1 96.75 86 LEU A N 1
ATOM 690 C CA . LEU A 1 86 ? -2.498 -20.969 -9 1 96.75 86 LEU A CA 1
ATOM 691 C C . LEU A 1 86 ? -3.336 -21.562 -7.871 1 96.75 86 LEU A C 1
ATOM 693 O O . LEU A 1 86 ? -2.975 -22.594 -7.293 1 96.75 86 LEU A O 1
ATOM 697 N N . GLY A 1 87 ? -4.402 -20.875 -7.531 1 95.12 87 GLY A N 1
ATOM 698 C CA . GLY A 1 87 ? -5.34 -21.375 -6.535 1 95.12 87 GLY A CA 1
ATOM 699 C C . GLY A 1 87 ? -4.957 -21 -5.117 1 95.12 87 GLY A C 1
ATOM 700 O O . GLY A 1 87 ? -5.48 -21.578 -4.156 1 95.12 87 GLY A O 1
ATOM 701 N N . GLY A 1 88 ? -3.957 -20.078 -5.008 1 96.81 88 GLY A N 1
ATOM 702 C CA . GLY A 1 88 ? -3.557 -19.609 -3.689 1 96.81 88 GLY A CA 1
ATOM 703 C C . GLY A 1 88 ? -4.266 -18.328 -3.266 1 96.81 88 GLY A C 1
ATOM 704 O O . GLY A 1 88 ? -5.188 -17.875 -3.943 1 96.81 88 GLY A O 1
ATOM 705 N N . GLU A 1 89 ? -3.877 -17.844 -2.111 1 97.56 89 GLU A N 1
ATOM 706 C CA . GLU A 1 89 ? -4.398 -16.594 -1.549 1 97.56 89 GLU A CA 1
ATOM 707 C C . GLU A 1 89 ? -3.285 -15.586 -1.319 1 97.56 89 GLU A C 1
ATOM 709 O O . GLU A 1 89 ? -2.357 -15.836 -0.548 1 97.56 89 GLU A O 1
ATOM 714 N N . PRO A 1 90 ? -3.395 -14.469 -2.021 1 98.62 90 PRO A N 1
ATOM 715 C CA . PRO A 1 90 ? -2.377 -13.445 -1.759 1 98.62 90 PRO A CA 1
ATOM 716 C C . PRO A 1 90 ? -2.484 -12.852 -0.356 1 98.62 90 PRO A C 1
ATOM 718 O O . PRO A 1 90 ? -3.584 -12.531 0.101 1 98.62 90 PRO A O 1
ATOM 721 N N . ASP A 1 91 ? -1.373 -12.711 0.35 1 98.62 91 ASP A N 1
ATOM 722 C CA . ASP A 1 91 ? -1.351 -12.203 1.719 1 98.62 91 ASP A CA 1
ATOM 723 C C . ASP A 1 91 ? -1.046 -10.703 1.746 1 98.62 91 ASP A C 1
ATOM 725 O O . ASP A 1 91 ? 0.106 -10.297 1.587 1 98.62 91 ASP A O 1
ATOM 729 N N . PHE A 1 92 ? -2.039 -9.906 1.979 1 98.69 92 PHE A N 1
ATOM 730 C CA . PHE A 1 92 ? -1.912 -8.461 2.064 1 98.69 92 PHE A CA 1
ATOM 731 C C . PHE A 1 92 ? -1.97 -7.992 3.514 1 98.69 92 PHE A C 1
ATOM 733 O O . PHE A 1 92 ? -2.098 -6.797 3.783 1 98.69 92 PHE A O 1
ATOM 740 N N . ASN A 1 93 ? -1.933 -8.945 4.457 1 98.56 93 ASN A N 1
ATOM 741 C CA . ASN A 1 93 ? -2.002 -8.594 5.871 1 98.56 93 ASN A CA 1
ATOM 742 C C . ASN A 1 93 ? -0.787 -7.785 6.309 1 98.56 93 ASN A C 1
ATOM 744 O O . ASN A 1 93 ? 0.34 -8.281 6.289 1 98.56 93 ASN A O 1
ATOM 748 N N . PRO A 1 94 ? -1.05 -6.527 6.73 1 98.38 94 PRO A N 1
ATOM 749 C CA . PRO A 1 94 ? 0.098 -5.695 7.105 1 98.38 94 PRO A CA 1
ATOM 750 C C . PRO A 1 94 ? 0.96 -6.336 8.188 1 98.38 94 PRO A C 1
ATOM 752 O O . PRO A 1 94 ? 2.178 -6.137 8.211 1 98.38 94 PRO A O 1
ATOM 755 N N . ASP A 1 95 ? 0.417 -7.105 9.055 1 98 95 ASP A N 1
ATOM 756 C CA . ASP A 1 95 ? 1.136 -7.684 10.188 1 98 95 ASP A CA 1
ATOM 757 C C . ASP A 1 95 ? 2.104 -8.773 9.727 1 98 95 ASP A C 1
ATOM 759 O O . ASP A 1 95 ? 2.965 -9.203 10.492 1 98 95 ASP A O 1
ATOM 763 N N . ASN A 1 96 ? 1.974 -9.211 8.539 1 98.38 96 ASN A N 1
ATOM 764 C CA . ASN A 1 96 ? 2.812 -10.289 8.023 1 98.38 96 ASN A CA 1
ATOM 765 C C . ASN A 1 96 ? 3.879 -9.766 7.07 1 98.38 96 ASN A C 1
ATOM 767 O O . ASN A 1 96 ? 4.793 -10.492 6.691 1 98.38 96 ASN A O 1
ATOM 771 N N . LEU A 1 97 ? 3.773 -8.492 6.648 1 98.5 97 LEU A N 1
ATOM 772 C CA . LEU A 1 97 ? 4.562 -8.016 5.516 1 98.5 97 LEU A CA 1
ATOM 773 C C . LEU A 1 97 ? 6.055 -8.07 5.828 1 98.5 97 LEU A C 1
ATOM 775 O O . LEU A 1 97 ? 6.82 -8.695 5.094 1 98.5 97 LEU A O 1
ATOM 779 N N . THR A 1 98 ? 6.477 -7.539 6.988 1 97.94 98 THR A N 1
ATOM 780 C CA . THR A 1 98 ? 7.902 -7.504 7.289 1 97.94 98 THR A CA 1
ATOM 781 C C . THR A 1 98 ? 8.422 -8.898 7.625 1 97.94 98 THR A C 1
ATOM 783 O O . THR A 1 98 ? 9.578 -9.219 7.344 1 97.94 98 THR A O 1
ATOM 786 N N . LYS A 1 99 ? 7.555 -9.719 8.133 1 97.38 99 LYS A N 1
ATOM 787 C CA . LYS A 1 99 ? 7.922 -11.086 8.477 1 97.38 99 LYS A CA 1
ATOM 788 C C . LYS A 1 99 ? 8.258 -11.898 7.23 1 97.38 99 LYS A C 1
ATOM 790 O O . LYS A 1 99 ? 9.156 -12.742 7.25 1 97.38 99 LYS A O 1
ATOM 795 N N . HIS A 1 100 ? 7.605 -11.672 6.199 1 98.12 100 HIS A N 1
ATOM 796 C CA . HIS A 1 100 ? 7.715 -12.508 5.008 1 98.12 100 HIS A CA 1
ATOM 797 C C . HIS A 1 100 ? 8.578 -11.836 3.941 1 98.12 100 HIS A C 1
ATOM 799 O O . HIS A 1 100 ? 9.023 -12.492 2.996 1 98.12 100 HIS A O 1
ATOM 805 N N . SER A 1 101 ? 8.812 -10.562 4.047 1 98.31 101 SER A N 1
ATOM 806 C CA . SER A 1 101 ? 9.547 -9.789 3.051 1 98.31 101 SER A CA 1
ATOM 807 C C . SER A 1 101 ? 11.031 -10.141 3.059 1 98.31 101 SER A C 1
ATOM 809 O O . SER A 1 101 ? 11.609 -10.391 4.117 1 98.31 101 SER A O 1
ATOM 811 N N . HIS A 1 102 ? 11.648 -10.07 1.898 1 96.5 102 HIS A N 1
ATOM 812 C CA . HIS A 1 102 ? 13.102 -10.211 1.778 1 96.5 102 HIS A CA 1
ATOM 813 C C . HIS A 1 102 ? 13.805 -8.914 2.162 1 96.5 102 HIS A C 1
ATOM 815 O O . HIS A 1 102 ? 15.023 -8.906 2.385 1 96.5 102 HIS A O 1
ATOM 821 N N . ALA A 1 103 ? 13.023 -7.867 2.17 1 92 103 ALA A N 1
ATOM 822 C CA . ALA A 1 103 ? 13.594 -6.551 2.443 1 92 103 ALA A CA 1
ATOM 823 C C . ALA A 1 103 ? 13.047 -5.977 3.746 1 92 103 ALA A C 1
ATOM 825 O O . ALA A 1 103 ? 11.906 -6.266 4.133 1 92 103 ALA A O 1
ATOM 826 N N . GLN A 1 104 ? 13.82 -5.133 4.344 1 93.19 104 GLN A N 1
ATOM 827 C CA . GLN A 1 104 ? 13.406 -4.465 5.57 1 93.19 104 GLN A CA 1
ATOM 828 C C . GLN A 1 104 ? 12.766 -3.113 5.273 1 93.19 104 GLN A C 1
ATOM 830 O O . GLN A 1 104 ? 12.984 -2.539 4.207 1 93.19 104 GLN A O 1
ATOM 835 N N . TYR A 1 105 ? 11.953 -2.703 6.148 1 97.44 105 TYR A N 1
ATOM 836 C CA . TYR A 1 105 ? 11.492 -1.319 6.141 1 97.44 105 TYR A CA 1
ATOM 837 C C . TYR A 1 105 ? 12.406 -0.433 6.977 1 97.44 105 TYR A C 1
ATOM 839 O O . TYR A 1 105 ? 12.523 -0.619 8.188 1 97.44 105 TYR A O 1
ATOM 847 N N . VAL A 1 106 ? 13.039 0.441 6.367 1 94.31 106 VAL A N 1
ATOM 848 C CA . VAL A 1 106 ? 13.867 1.443 7.027 1 94.31 106 VAL A CA 1
ATOM 849 C C . VAL A 1 106 ? 13.422 2.842 6.613 1 94.31 106 VAL A C 1
ATOM 851 O O . VAL A 1 106 ? 13.383 3.166 5.426 1 94.31 106 VAL A O 1
ATOM 854 N N . ALA A 1 107 ? 13.109 3.664 7.555 1 92.12 107 ALA A N 1
ATOM 855 C CA . ALA A 1 107 ? 12.516 4.973 7.297 1 92.12 107 ALA A CA 1
ATOM 856 C C . ALA A 1 107 ? 13.516 5.91 6.625 1 92.12 107 ALA A C 1
ATOM 858 O O . ALA A 1 107 ? 13.188 6.598 5.656 1 92.12 107 ALA A O 1
ATOM 859 N N . GLY A 1 108 ? 14.781 5.848 7.074 1 91.75 108 GLY A N 1
ATOM 860 C CA . GLY A 1 108 ? 15.766 6.781 6.562 1 91.75 108 GLY A CA 1
ATOM 861 C C . GLY A 1 108 ? 15.547 8.211 7.035 1 91.75 108 GLY A C 1
ATOM 862 O O . GLY A 1 108 ? 14.445 8.75 6.891 1 91.75 108 GLY A O 1
ATOM 863 N N . ASN A 1 109 ? 16.547 8.945 7.578 1 90.5 109 ASN A N 1
ATOM 864 C CA . ASN A 1 109 ? 16.375 10.25 8.195 1 90.5 109 ASN A CA 1
ATOM 865 C C . ASN A 1 109 ? 17 11.352 7.352 1 90.5 109 ASN A C 1
ATOM 867 O O . ASN A 1 109 ? 16.938 12.531 7.707 1 90.5 109 ASN A O 1
ATOM 871 N N . SER A 1 110 ? 17.656 11 6.32 1 93.94 110 SER A N 1
ATOM 872 C CA . SER A 1 110 ? 18.219 11.93 5.344 1 93.94 110 SER A CA 1
ATOM 873 C C . SER A 1 110 ? 18.031 11.406 3.922 1 93.94 110 SER A C 1
ATOM 875 O O . SER A 1 110 ? 17.781 10.219 3.719 1 93.94 110 SER A O 1
ATOM 877 N N . LEU A 1 111 ? 18.188 12.367 3.002 1 95.62 111 LEU A N 1
ATOM 878 C CA . LEU A 1 111 ? 18.062 11.961 1.605 1 95.62 111 LEU A CA 1
ATOM 879 C C . LEU A 1 111 ? 19.078 10.875 1.262 1 95.62 111 LEU A C 1
ATOM 881 O O . LEU A 1 111 ? 18.734 9.883 0.616 1 95.62 111 LEU A O 1
ATOM 885 N N . LYS A 1 112 ? 20.281 11.07 1.658 1 96.19 112 LYS A N 1
ATOM 886 C CA . LYS A 1 112 ? 21.328 10.086 1.388 1 96.19 112 LYS A CA 1
ATOM 887 C C . LYS A 1 112 ? 20.984 8.742 2.016 1 96.19 112 LYS A C 1
ATOM 889 O O . LYS A 1 112 ? 21.156 7.695 1.385 1 96.19 112 LYS A O 1
ATOM 894 N N . GLU A 1 113 ? 20.516 8.711 3.205 1 96.62 113 GLU A N 1
ATOM 895 C CA . GLU A 1 113 ? 20.125 7.473 3.881 1 96.62 113 GLU A CA 1
ATOM 896 C C . GLU A 1 113 ? 18.969 6.793 3.17 1 96.62 113 GLU A C 1
ATOM 898 O O . GLU A 1 113 ? 18.938 5.566 3.037 1 96.62 113 GLU A O 1
ATOM 903 N N . MET A 1 114 ? 17.969 7.605 2.771 1 97.75 114 MET A N 1
ATOM 904 C CA . MET A 1 114 ? 16.828 7.047 2.041 1 97.75 114 MET A CA 1
ATOM 905 C C . MET A 1 114 ? 17.297 6.352 0.767 1 97.75 114 MET A C 1
ATOM 907 O O . MET A 1 114 ? 16.906 5.215 0.498 1 97.75 114 MET A O 1
ATOM 911 N N . VAL A 1 115 ? 18.172 7.008 0.017 1 97.69 115 VAL A N 1
ATOM 912 C CA . VAL A 1 115 ? 18.656 6.461 -1.246 1 97.69 115 VAL A CA 1
ATOM 913 C C . VAL A 1 115 ? 19.484 5.207 -0.981 1 97.69 115 VAL A C 1
ATOM 915 O O . VAL A 1 115 ? 19.328 4.199 -1.678 1 97.69 115 VAL A O 1
ATOM 918 N N . LEU A 1 116 ? 20.297 5.254 -0.003 1 97.5 116 LEU A N 1
ATOM 919 C CA . LEU A 1 116 ? 21.125 4.102 0.345 1 97.5 116 LEU A CA 1
ATOM 920 C C . LEU A 1 116 ? 20.25 2.916 0.752 1 97.5 116 LEU A C 1
ATOM 922 O O . LEU A 1 116 ? 20.484 1.79 0.308 1 97.5 116 LEU A O 1
ATOM 926 N N . GLU A 1 117 ? 19.344 3.178 1.622 1 97.38 117 GLU A N 1
ATOM 927 C CA . GLU A 1 117 ? 18.453 2.115 2.068 1 97.38 117 GLU A CA 1
ATOM 928 C C . GLU A 1 117 ? 17.688 1.501 0.894 1 97.38 117 GLU A C 1
ATOM 930 O O . GLU A 1 117 ? 17.516 0.282 0.828 1 97.38 117 GLU A O 1
ATOM 935 N N . ASP A 1 118 ? 17.203 2.334 0.011 1 98.12 118 ASP A N 1
ATOM 936 C CA . ASP A 1 118 ? 16.5 1.844 -1.168 1 98.12 118 ASP A CA 1
ATOM 937 C C . ASP A 1 118 ? 17.422 0.998 -2.047 1 98.12 118 ASP A C 1
ATOM 939 O O . ASP A 1 118 ? 17 -0.03 -2.584 1 98.12 118 ASP A O 1
ATOM 943 N N . LEU A 1 119 ? 18.656 1.448 -2.217 1 97.94 119 LEU A N 1
ATOM 944 C CA . LEU A 1 119 ? 19.609 0.691 -3.012 1 97.94 119 LEU A CA 1
ATOM 945 C C . LEU A 1 119 ? 19.859 -0.684 -2.4 1 97.94 119 LEU A C 1
ATOM 947 O O . LEU A 1 119 ? 19.844 -1.694 -3.107 1 97.94 119 LEU A O 1
ATOM 951 N N . VAL A 1 120 ? 20.016 -0.753 -1.132 1 97.62 120 VAL A N 1
ATOM 952 C CA . VAL A 1 120 ? 20.234 -2.012 -0.427 1 97.62 120 VAL A CA 1
ATOM 953 C C . VAL A 1 120 ? 19.031 -2.928 -0.613 1 97.62 120 VAL A C 1
ATOM 955 O O . VAL A 1 120 ? 19.188 -4.105 -0.947 1 97.62 120 VAL A O 1
ATOM 958 N N . ALA A 1 121 ? 17.844 -2.383 -0.423 1 96.88 121 ALA A N 1
ATOM 959 C CA . ALA A 1 121 ? 16.609 -3.162 -0.566 1 96.88 121 ALA A CA 1
ATOM 960 C C . ALA A 1 121 ? 16.484 -3.713 -1.982 1 96.88 121 ALA A C 1
ATOM 962 O O . ALA A 1 121 ? 16.094 -4.867 -2.17 1 96.88 121 ALA A O 1
ATOM 963 N N . GLU A 1 122 ? 16.812 -2.855 -2.98 1 98.19 122 GLU A N 1
ATOM 964 C CA . GLU A 1 122 ? 16.734 -3.309 -4.367 1 98.19 122 GLU A CA 1
ATOM 965 C C . GLU A 1 122 ? 17.719 -4.445 -4.629 1 98.19 122 GLU A C 1
ATOM 967 O O . GLU A 1 122 ? 17.391 -5.395 -5.348 1 98.19 122 GLU A O 1
ATOM 972 N N . ARG A 1 123 ? 18.891 -4.375 -4.145 1 97.62 123 ARG A N 1
ATOM 973 C CA . ARG A 1 123 ? 19.891 -5.41 -4.352 1 97.62 123 ARG A CA 1
ATOM 974 C C . ARG A 1 123 ? 19.469 -6.727 -3.713 1 97.62 123 ARG A C 1
ATOM 976 O O . ARG A 1 123 ? 19.688 -7.801 -4.277 1 97.62 123 ARG A O 1
ATOM 983 N N . ILE A 1 124 ? 18.859 -6.629 -2.547 1 97.44 124 ILE A N 1
ATOM 984 C CA . ILE A 1 124 ? 18.328 -7.816 -1.888 1 97.44 124 ILE A CA 1
ATOM 985 C C . ILE A 1 124 ? 17.234 -8.43 -2.748 1 97.44 124 ILE A C 1
ATOM 987 O O . ILE A 1 124 ? 17.203 -9.648 -2.957 1 97.44 124 ILE A O 1
ATOM 991 N N . ALA A 1 125 ? 16.312 -7.582 -3.273 1 97.56 125 ALA A N 1
ATOM 992 C CA . ALA A 1 125 ? 15.258 -8.062 -4.168 1 97.56 125 ALA A CA 1
ATOM 993 C C . ALA A 1 125 ? 15.859 -8.727 -5.406 1 97.56 125 ALA A C 1
ATOM 995 O O . ALA A 1 125 ? 15.422 -9.812 -5.809 1 97.56 125 ALA A O 1
ATOM 996 N N . ILE A 1 126 ? 16.844 -8.102 -5.98 1 98.25 126 ILE A N 1
ATOM 997 C CA . ILE A 1 126 ? 17.5 -8.609 -7.18 1 98.25 126 ILE A CA 1
ATOM 998 C C . ILE A 1 126 ? 18.062 -10 -6.91 1 98.25 126 ILE A C 1
ATOM 1000 O O . ILE A 1 126 ? 17.797 -10.938 -7.664 1 98.25 126 ILE A O 1
ATOM 1004 N N . ASP A 1 127 ? 18.812 -10.18 -5.855 1 98.38 127 ASP A N 1
ATOM 1005 C CA . ASP A 1 127 ? 19.422 -11.469 -5.527 1 98.38 127 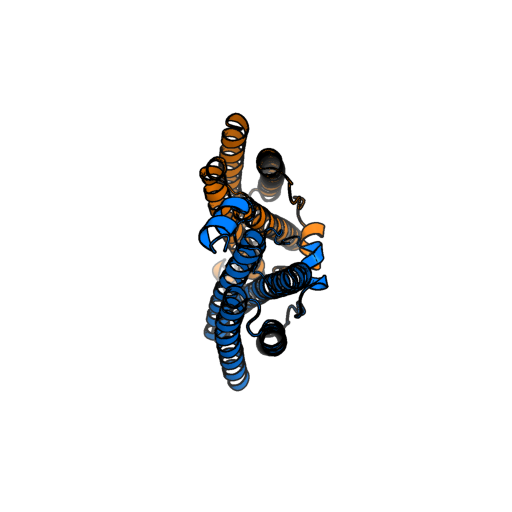ASP A CA 1
ATOM 1006 C C . ASP A 1 127 ? 18.344 -12.523 -5.258 1 98.38 127 ASP A C 1
ATOM 1008 O O . ASP A 1 127 ? 18.453 -13.656 -5.727 1 98.38 127 ASP A O 1
ATOM 1012 N N . SER A 1 128 ? 17.359 -12.125 -4.52 1 98.25 128 SER A N 1
ATOM 1013 C CA . SER A 1 128 ? 16.266 -13.039 -4.203 1 98.25 128 SER A CA 1
ATOM 1014 C C . SER A 1 128 ? 15.562 -13.523 -5.465 1 98.25 128 SER A C 1
ATOM 1016 O O . SER A 1 128 ? 15.312 -14.719 -5.625 1 98.25 128 SER A O 1
ATOM 1018 N N . TYR A 1 129 ? 15.25 -12.609 -6.395 1 98.75 129 TYR A N 1
ATOM 1019 C CA . TYR A 1 129 ? 14.5 -12.961 -7.594 1 98.75 129 TYR A CA 1
ATOM 1020 C C . TYR A 1 129 ? 15.344 -13.781 -8.555 1 98.75 129 TYR A C 1
ATOM 1022 O O . TYR A 1 129 ? 14.828 -14.648 -9.258 1 98.75 129 TYR A O 1
ATOM 1030 N N . ARG A 1 130 ? 16.656 -13.539 -8.586 1 98.5 130 ARG A N 1
ATOM 1031 C CA . ARG A 1 130 ? 17.547 -14.391 -9.375 1 98.5 130 ARG A CA 1
ATOM 1032 C C . ARG A 1 130 ? 17.5 -15.836 -8.875 1 98.5 130 ARG A C 1
ATOM 1034 O O . ARG A 1 130 ? 17.406 -16.766 -9.68 1 98.5 130 ARG A O 1
ATOM 1041 N N . GLU A 1 131 ? 17.516 -16.016 -7.57 1 98.56 131 GLU A N 1
ATOM 1042 C CA . GLU A 1 131 ? 17.453 -17.344 -6.977 1 98.56 131 GLU A CA 1
ATOM 1043 C C . GLU A 1 131 ? 16.109 -18 -7.262 1 98.56 131 GLU A C 1
ATOM 1045 O O . GLU A 1 131 ? 16.047 -19.203 -7.555 1 98.56 131 GLU A O 1
ATOM 1050 N N . ILE A 1 132 ? 15.07 -17.25 -7.168 1 98.5 132 ILE A N 1
ATOM 1051 C CA . ILE A 1 132 ? 13.734 -17.781 -7.406 1 98.5 132 ILE A CA 1
ATOM 1052 C C . ILE A 1 132 ? 13.602 -18.234 -8.859 1 98.5 132 ILE A C 1
ATOM 1054 O O . ILE A 1 132 ? 13.086 -19.312 -9.133 1 98.5 132 ILE A O 1
ATOM 1058 N N . ILE A 1 133 ? 14.078 -17.391 -9.766 1 98.62 133 ILE A N 1
ATOM 1059 C CA . ILE A 1 133 ? 14.047 -17.703 -11.195 1 98.62 133 ILE A CA 1
ATOM 1060 C C . ILE A 1 133 ? 14.805 -19 -11.453 1 98.62 133 ILE A C 1
ATOM 1062 O O . ILE A 1 133 ? 14.32 -19.875 -12.18 1 98.62 133 ILE A O 1
ATOM 1066 N N . GLN A 1 134 ? 15.961 -19.156 -10.828 1 98.12 134 GLN A N 1
ATOM 1067 C CA . GLN A 1 134 ? 16.766 -20.359 -10.969 1 98.12 134 GLN A CA 1
ATOM 1068 C C . GLN A 1 134 ? 16.031 -21.578 -10.406 1 98.12 134 GLN A C 1
ATOM 1070 O O . GLN A 1 134 ? 16.031 -22.641 -11.023 1 98.12 134 GLN A O 1
ATOM 1075 N N . TYR A 1 135 ? 15.422 -21.453 -9.281 1 97.81 135 TYR A N 1
ATOM 1076 C CA . TYR A 1 135 ? 14.672 -22.516 -8.641 1 97.81 135 TYR A CA 1
ATOM 1077 C C . TYR A 1 135 ? 13.523 -22.984 -9.523 1 97.81 135 TYR A C 1
ATOM 1079 O O . TYR A 1 135 ? 13.297 -24.188 -9.68 1 97.81 135 TYR A O 1
ATOM 1087 N N . ILE A 1 136 ? 12.805 -22.016 -10.109 1 97.19 136 ILE A N 1
ATOM 1088 C CA . ILE A 1 136 ? 11.641 -22.328 -10.93 1 97.19 136 ILE A CA 1
ATOM 1089 C C . ILE A 1 136 ? 12.086 -23.062 -12.195 1 97.19 136 ILE A C 1
ATOM 1091 O O . ILE A 1 136 ? 11.516 -24.078 -12.562 1 97.19 136 ILE A O 1
ATOM 1095 N N . GLY A 1 137 ? 13.109 -22.5 -12.852 1 94.88 137 GLY A N 1
ATOM 1096 C CA . GLY A 1 137 ? 13.609 -23.109 -14.078 1 94.88 137 GLY A CA 1
ATOM 1097 C C . GLY A 1 137 ? 12.539 -23.266 -15.148 1 94.88 137 GLY A C 1
ATOM 1098 O O . GLY A 1 137 ? 11.828 -22.312 -15.469 1 94.88 137 GLY A O 1
ATOM 1099 N N . ASP A 1 138 ? 12.367 -24.531 -15.57 1 94.94 138 ASP A N 1
ATOM 1100 C CA . ASP A 1 138 ? 11.414 -24.766 -16.656 1 94.94 138 ASP A CA 1
ATOM 1101 C C . ASP A 1 138 ? 10.094 -25.312 -16.109 1 94.94 138 ASP A C 1
ATOM 1103 O O . ASP A 1 138 ? 9.164 -25.594 -16.859 1 94.94 138 ASP A O 1
ATOM 1107 N N . LYS A 1 139 ? 10.016 -25.406 -14.844 1 94.56 139 LYS A N 1
ATOM 1108 C CA . LYS A 1 139 ? 8.898 -26.109 -14.219 1 94.56 139 LYS A CA 1
ATOM 1109 C C . LYS A 1 139 ? 7.629 -25.266 -14.242 1 94.56 139 LYS A C 1
ATOM 1111 O O . LYS A 1 139 ? 6.52 -25.797 -14.172 1 94.56 139 LYS A O 1
ATOM 1116 N N . ASP A 1 140 ? 7.773 -23.969 -14.305 1 96 140 ASP A N 1
ATOM 1117 C CA . ASP A 1 140 ? 6.672 -23.016 -14.359 1 96 140 ASP A CA 1
ATOM 1118 C C . ASP A 1 140 ? 7.066 -21.766 -15.141 1 96 140 ASP A C 1
ATOM 1120 O O . ASP A 1 140 ? 7.359 -20.719 -14.547 1 96 140 ASP A O 1
ATOM 1124 N N . PRO A 1 141 ? 7.043 -21.812 -16.438 1 96.56 141 PRO A N 1
ATOM 1125 C CA . PRO A 1 141 ? 7.531 -20.719 -17.266 1 96.56 141 PRO A CA 1
ATOM 1126 C C . PRO A 1 141 ? 6.742 -19.422 -17.062 1 96.56 141 PRO A C 1
ATOM 1128 O O . PRO A 1 141 ? 7.309 -18.328 -17.156 1 96.56 141 PRO A O 1
ATOM 1131 N N . THR A 1 142 ? 5.457 -19.547 -16.812 1 97.5 142 THR A N 1
ATOM 1132 C CA . THR A 1 142 ? 4.641 -18.359 -16.594 1 97.5 142 THR A CA 1
ATOM 1133 C C . THR A 1 142 ? 5.109 -17.594 -15.367 1 97.5 142 THR A C 1
ATOM 1135 O O . THR A 1 142 ? 5.344 -16.391 -15.43 1 97.5 142 THR A O 1
ATOM 1138 N N . THR A 1 143 ? 5.266 -18.297 -14.25 1 98.38 143 THR A N 1
ATOM 1139 C CA . THR A 1 143 ? 5.758 -17.672 -13.023 1 98.38 143 THR A CA 1
ATOM 1140 C C . THR A 1 143 ? 7.18 -17.141 -13.219 1 98.38 143 THR A C 1
ATOM 1142 O O . THR A 1 143 ? 7.5 -16.031 -12.797 1 98.38 143 THR A O 1
ATOM 1145 N N . ARG A 1 144 ? 8.016 -17.906 -13.852 1 98.19 144 ARG A N 1
ATOM 1146 C CA . ARG A 1 144 ? 9.391 -17.484 -14.102 1 98.19 144 ARG A CA 1
ATOM 1147 C C . ARG A 1 144 ? 9.43 -16.156 -14.859 1 98.19 144 ARG A C 1
ATOM 1149 O O . ARG A 1 144 ? 10.195 -15.258 -14.508 1 98.19 144 ARG A O 1
ATOM 1156 N N . ARG A 1 145 ? 8.617 -16 -15.859 1 98.56 145 ARG A N 1
ATOM 1157 C CA . ARG A 1 145 ? 8.594 -14.797 -16.688 1 98.56 145 ARG A CA 1
ATOM 1158 C C . ARG A 1 145 ? 8.164 -13.586 -15.859 1 98.56 145 ARG A C 1
ATOM 1160 O O . ARG A 1 145 ? 8.68 -12.484 -16.047 1 98.56 145 ARG A O 1
ATOM 1167 N N . ILE A 1 146 ? 7.223 -13.781 -14.969 1 98.81 146 ILE A N 1
ATOM 1168 C CA . ILE A 1 146 ? 6.793 -12.703 -14.086 1 98.81 146 ILE A CA 1
ATOM 1169 C C . ILE A 1 146 ? 7.98 -12.211 -13.266 1 98.81 146 ILE A C 1
ATOM 1171 O O . ILE A 1 146 ? 8.25 -11.008 -13.203 1 98.81 146 ILE A O 1
ATOM 1175 N N . PHE A 1 147 ? 8.711 -13.141 -12.727 1 98.88 147 PHE A N 1
ATOM 1176 C CA . PHE A 1 147 ? 9.859 -12.766 -11.914 1 98.88 147 PHE A CA 1
ATOM 1177 C C . PHE A 1 147 ? 10.945 -12.117 -12.773 1 98.88 147 PHE A C 1
ATOM 1179 O O . PHE A 1 147 ? 11.625 -11.195 -12.328 1 98.88 147 PHE A O 1
ATOM 1186 N N . GLU A 1 148 ? 11.109 -12.617 -13.992 1 98.88 148 GLU A N 1
ATOM 1187 C CA . GLU A 1 148 ? 12.102 -12.023 -14.883 1 98.88 148 GLU A CA 1
ATOM 1188 C C . GLU A 1 148 ? 11.75 -10.57 -15.219 1 98.88 148 GLU A C 1
ATOM 1190 O O . GLU A 1 148 ? 12.633 -9.711 -15.25 1 98.88 148 GLU A O 1
ATOM 1195 N N . ASP A 1 149 ? 10.523 -10.32 -15.461 1 98.81 149 ASP A N 1
ATOM 1196 C CA . ASP A 1 149 ? 10.062 -8.961 -15.727 1 98.81 149 ASP A CA 1
ATOM 1197 C C . ASP A 1 149 ? 10.312 -8.055 -14.523 1 98.81 149 ASP A C 1
ATOM 1199 O O . ASP A 1 149 ? 10.812 -6.938 -14.672 1 98.81 149 ASP A O 1
ATOM 1203 N N . ILE A 1 150 ? 9.953 -8.492 -13.359 1 98.88 150 ILE A N 1
ATOM 1204 C CA . ILE A 1 150 ? 10.133 -7.715 -12.141 1 98.88 150 ILE A CA 1
ATOM 1205 C C . ILE A 1 150 ? 11.625 -7.492 -11.883 1 98.88 150 ILE A C 1
ATOM 1207 O O . ILE A 1 150 ? 12.039 -6.387 -11.531 1 98.88 150 ILE A O 1
ATOM 1211 N N . LEU A 1 151 ? 12.438 -8.547 -12.094 1 98.81 151 LEU A N 1
ATOM 1212 C CA . LEU A 1 151 ? 13.875 -8.461 -11.891 1 98.81 151 LEU A CA 1
ATOM 1213 C C . LEU A 1 151 ? 14.477 -7.355 -12.758 1 98.81 151 LEU A C 1
ATOM 1215 O O . LEU A 1 151 ? 15.289 -6.559 -12.273 1 98.81 151 LEU A O 1
ATOM 1219 N N . ALA A 1 152 ? 14.102 -7.312 -14.016 1 98.81 152 ALA A N 1
ATOM 1220 C CA . ALA A 1 152 ? 14.625 -6.301 -14.93 1 98.81 152 ALA A CA 1
ATOM 1221 C C . ALA A 1 152 ? 14.352 -4.895 -14.406 1 98.81 152 ALA A C 1
ATOM 1223 O O . ALA A 1 152 ? 15.227 -4.027 -14.453 1 98.81 152 ALA A O 1
ATOM 1224 N N . GLN A 1 153 ? 13.18 -4.672 -13.859 1 98.75 153 GLN A N 1
ATOM 1225 C CA . GLN A 1 153 ? 12.82 -3.355 -13.344 1 98.75 153 GLN A CA 1
ATOM 1226 C C . GLN A 1 153 ? 13.539 -3.07 -12.023 1 98.75 153 GLN A C 1
ATOM 1228 O O . GLN A 1 153 ? 13.938 -1.932 -11.758 1 98.75 153 GLN A O 1
ATOM 1233 N N . GLU A 1 154 ? 13.648 -4.133 -11.188 1 98.62 154 GLU A N 1
ATOM 1234 C CA . GLU A 1 154 ? 14.422 -3.928 -9.961 1 98.62 154 GLU A CA 1
ATOM 1235 C C . GLU A 1 154 ? 15.859 -3.52 -10.273 1 98.62 154 GLU A C 1
ATOM 1237 O O . GLU A 1 154 ? 16.453 -2.719 -9.555 1 98.62 154 GLU A O 1
ATOM 1242 N N . GLU A 1 155 ? 16.438 -4.121 -11.266 1 98.75 155 GLU A N 1
ATOM 1243 C CA . GLU A 1 155 ? 17.797 -3.746 -11.68 1 98.75 155 GLU A CA 1
ATOM 1244 C C . GLU A 1 155 ? 17.844 -2.289 -12.133 1 98.75 155 GLU A C 1
ATOM 1246 O O . GLU A 1 155 ? 18.812 -1.578 -11.828 1 98.75 155 GLU A O 1
ATOM 1251 N N . GLU A 1 156 ? 16.859 -1.866 -12.828 1 98.75 156 GLU A N 1
ATOM 1252 C CA . GLU A 1 156 ? 16.781 -0.456 -13.195 1 98.75 156 GLU A CA 1
ATOM 1253 C C . GLU A 1 156 ? 16.672 0.429 -11.961 1 98.75 156 GLU A C 1
ATOM 1255 O O . GLU A 1 156 ? 17.312 1.475 -11.875 1 98.75 156 GLU A O 1
ATOM 1260 N N . HIS A 1 157 ? 15.828 0.06 -10.977 1 98.69 157 HIS A N 1
ATOM 1261 C CA . HIS A 1 157 ? 15.688 0.805 -9.727 1 98.69 157 HIS A CA 1
ATOM 1262 C C . HIS A 1 157 ? 17.031 0.966 -9.023 1 98.69 157 HIS A C 1
ATOM 1264 O O . HIS A 1 157 ? 17.375 2.064 -8.586 1 98.69 157 HIS A O 1
ATOM 1270 N N . ALA A 1 158 ? 17.75 -0.172 -8.938 1 98.12 158 ALA A N 1
ATOM 1271 C CA . ALA A 1 158 ? 19.062 -0.147 -8.281 1 98.12 158 ALA A CA 1
ATOM 1272 C C . ALA A 1 158 ? 20.016 0.802 -8.992 1 98.12 158 ALA A C 1
ATOM 1274 O O . ALA A 1 158 ? 20.75 1.554 -8.344 1 98.12 158 ALA A O 1
ATOM 1275 N N . ASP A 1 159 ? 20 0.762 -10.305 1 98.44 159 ASP A N 1
ATOM 1276 C CA . ASP A 1 159 ? 20.844 1.659 -11.086 1 98.44 159 ASP A CA 1
ATOM 1277 C C . ASP A 1 159 ? 20.5 3.121 -10.82 1 98.44 159 ASP A C 1
ATOM 1279 O O . ASP A 1 159 ? 21.391 3.957 -10.648 1 98.44 159 ASP A O 1
ATOM 1283 N N . ASP A 1 160 ? 19.234 3.432 -10.836 1 98.31 160 ASP A N 1
ATOM 1284 C CA . ASP A 1 160 ? 18.766 4.789 -10.547 1 98.31 160 ASP A CA 1
ATOM 1285 C C . ASP A 1 160 ? 19.234 5.242 -9.164 1 98.31 160 ASP A C 1
ATOM 1287 O O . ASP A 1 160 ? 19.734 6.363 -9.008 1 98.31 160 ASP A O 1
ATOM 1291 N N . MET A 1 161 ? 19.109 4.383 -8.164 1 97.75 161 MET A N 1
ATOM 1292 C CA . MET A 1 161 ? 19.5 4.73 -6.801 1 97.75 161 MET A CA 1
ATOM 1293 C C . MET A 1 161 ? 21.016 4.93 -6.703 1 97.75 161 MET A C 1
ATOM 1295 O O . MET A 1 161 ? 21.484 5.828 -6 1 97.75 161 MET A O 1
ATOM 1299 N N . SER A 1 162 ? 21.719 4.043 -7.371 1 97.62 162 SER A N 1
ATOM 1300 C CA . SER A 1 162 ? 23.172 4.18 -7.406 1 97.62 162 SER A CA 1
ATOM 1301 C C . SER A 1 162 ? 23.594 5.523 -8 1 97.62 162 SER A C 1
ATOM 1303 O O . SER A 1 162 ? 24.453 6.207 -7.453 1 97.62 162 SER A O 1
ATOM 1305 N N . ASP A 1 163 ? 22.953 5.906 -9.086 1 97.12 163 ASP A N 1
ATOM 1306 C CA . ASP A 1 163 ? 23.234 7.184 -9.734 1 97.12 163 ASP A CA 1
ATOM 1307 C C . ASP A 1 163 ? 22.906 8.352 -8.805 1 97.12 163 ASP A C 1
ATOM 1309 O O . ASP A 1 163 ? 23.688 9.305 -8.703 1 97.12 163 ASP A O 1
ATOM 1313 N N . LEU A 1 164 ? 21.797 8.289 -8.156 1 96.12 164 LEU A N 1
ATOM 1314 C CA . LEU A 1 164 ? 21.391 9.328 -7.219 1 96.12 164 LEU A CA 1
ATOM 1315 C C . LEU A 1 164 ? 22.391 9.445 -6.07 1 96.12 164 LEU A C 1
ATOM 1317 O O . LEU A 1 164 ? 22.75 10.555 -5.656 1 96.12 164 LEU A O 1
ATOM 1321 N N . LEU A 1 165 ? 22.812 8.312 -5.617 1 94.88 165 LEU A N 1
ATOM 1322 C CA . LEU A 1 165 ? 23.75 8.273 -4.488 1 94.88 165 LEU A CA 1
ATOM 1323 C C . LEU A 1 165 ? 25.062 8.961 -4.836 1 94.88 165 LEU A C 1
ATOM 1325 O O . LEU A 1 165 ? 25.625 9.68 -4.012 1 94.88 165 LEU A O 1
ATOM 1329 N N . GLN A 1 166 ? 25.5 8.82 -6.043 1 93.88 166 GLN A N 1
ATOM 1330 C CA . GLN A 1 166 ? 26.75 9.43 -6.504 1 93.88 166 GLN A CA 1
ATOM 1331 C C . GLN A 1 166 ? 26.625 10.945 -6.578 1 93.88 166 GLN A C 1
ATOM 1333 O O . GLN A 1 166 ? 27.625 11.664 -6.43 1 93.88 166 GLN A O 1
ATOM 1338 N N . GLY A 1 167 ? 25.391 11.43 -6.781 1 90.19 167 GLY A N 1
ATOM 1339 C CA . GLY A 1 167 ? 25.156 12.859 -6.902 1 90.19 167 GLY A CA 1
ATOM 1340 C C . GLY A 1 167 ? 24.906 13.539 -5.566 1 90.19 167 GLY A C 1
ATOM 1341 O O . GLY A 1 167 ? 24.781 14.758 -5.5 1 90.19 167 GLY A O 1
ATOM 1342 N N . LEU A 1 168 ? 24.828 12.773 -4.531 1 88.44 168 LEU A N 1
ATOM 1343 C CA . LEU A 1 168 ? 24.578 13.305 -3.195 1 88.44 168 LEU A CA 1
ATOM 1344 C C . LEU A 1 168 ? 25.875 13.406 -2.404 1 88.44 168 LEU A C 1
ATOM 1346 O O . LEU A 1 168 ? 26.078 14.352 -1.641 1 88.44 168 LEU A O 1
ATOM 1350 N N . MET B 1 1 ? 3.078 48.312 15.539 1 40.94 1 MET B N 1
ATOM 1351 C CA . MET B 1 1 ? 2.359 47.031 15.477 1 40.94 1 MET B CA 1
ATOM 1352 C C . MET B 1 1 ? 3.047 46.062 14.523 1 40.94 1 MET B C 1
ATOM 1354 O O . MET B 1 1 ? 3.211 46.375 13.336 1 40.94 1 MET B O 1
ATOM 1358 N N . LYS B 1 2 ? 3.9 45.281 14.891 1 55.09 2 LYS B N 1
ATOM 1359 C CA . LYS B 1 2 ? 4.719 44.469 14.016 1 55.09 2 LYS B CA 1
ATOM 1360 C C . LYS B 1 2 ? 3.85 43.625 13.086 1 55.09 2 LYS B C 1
ATOM 1362 O O . LYS B 1 2 ? 3.012 42.844 13.547 1 55.09 2 LYS B O 1
ATOM 1367 N N . THR B 1 3 ? 3.512 43.938 11.766 1 61.62 3 THR B N 1
ATOM 1368 C CA . THR B 1 3 ? 2.566 43.5 10.734 1 61.62 3 THR B CA 1
ATOM 1369 C C . THR B 1 3 ? 2.709 42 10.445 1 61.62 3 THR B C 1
ATOM 1371 O O . THR B 1 3 ? 3.725 41.406 10.797 1 61.62 3 THR B O 1
ATOM 1374 N N . LEU B 1 4 ? 1.398 41.375 10.273 1 61.62 4 LEU B N 1
ATOM 1375 C CA . LEU B 1 4 ? 1.282 40 9.836 1 61.62 4 LEU B CA 1
ATOM 1376 C C . LEU B 1 4 ? 2.434 39.625 8.906 1 61.62 4 LEU B C 1
ATOM 1378 O O . LEU B 1 4 ? 2.963 38.5 8.992 1 61.62 4 LEU B O 1
ATOM 1382 N N . ARG B 1 5 ? 2.762 40.531 8.148 1 60.03 5 ARG B N 1
ATOM 1383 C CA . ARG B 1 5 ? 3.842 40.312 7.188 1 60.03 5 ARG B CA 1
ATOM 1384 C C . ARG B 1 5 ? 5.18 40.156 7.898 1 60.03 5 ARG B C 1
ATOM 1386 O O . ARG B 1 5 ? 5.984 39.281 7.52 1 60.03 5 ARG B O 1
ATOM 1393 N N . GLU B 1 6 ? 5.43 41 8.828 1 59.31 6 GLU B N 1
ATOM 1394 C CA . GLU B 1 6 ? 6.699 40.938 9.539 1 59.31 6 GLU B CA 1
ATOM 1395 C C . GLU B 1 6 ? 6.828 39.625 10.305 1 59.31 6 GLU B C 1
ATOM 1397 O O . GLU B 1 6 ? 7.91 39.031 10.352 1 59.31 6 GLU B O 1
ATOM 1402 N N . ARG B 1 7 ? 5.785 39.219 10.891 1 60.81 7 ARG B N 1
ATOM 1403 C CA . ARG B 1 7 ? 5.777 37.969 11.641 1 60.81 7 ARG B CA 1
ATOM 1404 C C . ARG B 1 7 ? 6.004 36.781 10.711 1 60.81 7 ARG B C 1
ATOM 1406 O O . ARG B 1 7 ? 6.711 35.844 11.062 1 60.81 7 ARG B O 1
ATOM 1413 N N . ALA B 1 8 ? 5.398 36.812 9.539 1 63.81 8 ALA B N 1
ATOM 1414 C CA . ALA B 1 8 ? 5.547 35.75 8.539 1 63.81 8 ALA B CA 1
ATOM 1415 C C . ALA B 1 8 ? 7 35.656 8.078 1 63.81 8 ALA B C 1
ATOM 1417 O O . ALA B 1 8 ? 7.492 34.531 7.84 1 63.81 8 ALA B O 1
ATOM 1418 N N . ARG B 1 9 ? 7.676 36.719 7.98 1 60.66 9 ARG B N 1
ATOM 1419 C CA . ARG B 1 9 ? 9.062 36.719 7.516 1 60.66 9 ARG B CA 1
ATOM 1420 C C . ARG B 1 9 ? 9.992 36.125 8.555 1 60.66 9 ARG B C 1
ATOM 1422 O O . ARG B 1 9 ? 10.992 35.469 8.195 1 60.66 9 ARG B O 1
ATOM 1429 N N . GLN B 1 10 ? 9.617 36.25 9.797 1 60.12 10 GLN B N 1
ATOM 1430 C CA . GLN B 1 10 ? 10.484 35.75 10.859 1 60.12 10 GLN B CA 1
ATOM 1431 C C . GLN B 1 10 ? 10.391 34.219 10.992 1 60.12 10 GLN B C 1
ATOM 1433 O O . GLN B 1 10 ? 11.336 33.562 11.445 1 60.12 10 GLN B O 1
ATOM 1438 N N . HIS B 1 11 ? 9.25 33.719 10.594 1 58.12 11 HIS B N 1
ATOM 1439 C CA . HIS B 1 11 ? 9.055 32.312 10.859 1 58.12 11 HIS B CA 1
ATOM 1440 C C . HIS B 1 11 ? 8.977 31.516 9.555 1 58.12 11 HIS B C 1
ATOM 1442 O O . HIS B 1 11 ? 8.273 30.5 9.477 1 58.12 11 HIS B O 1
ATOM 1448 N N . VAL B 1 12 ? 9.57 31.953 8.453 1 55.44 12 VAL B N 1
ATOM 1449 C CA . VAL B 1 12 ? 9.586 31.375 7.117 1 55.44 12 VAL B CA 1
ATOM 1450 C C . VAL B 1 12 ? 10.102 29.938 7.191 1 55.44 12 VAL B C 1
ATOM 1452 O O . VAL B 1 12 ? 9.836 29.125 6.293 1 55.44 12 VAL B O 1
ATOM 1455 N N . GLU B 1 13 ? 10.812 29.703 8.18 1 56.03 13 GLU B N 1
ATOM 1456 C CA . GLU B 1 13 ? 11.438 28.375 8.258 1 56.03 13 GLU B CA 1
ATOM 1457 C C . GLU B 1 13 ? 10.43 27.328 8.703 1 56.03 13 GLU B C 1
ATOM 1459 O O . GLU B 1 13 ? 10.703 26.125 8.609 1 56.03 13 GLU B O 1
ATOM 1464 N N . GLN B 1 14 ? 9.242 27.859 9.109 1 59.09 14 GLN B N 1
ATOM 1465 C CA . GLN B 1 14 ? 8.367 26.891 9.758 1 59.09 14 GLN B CA 1
ATOM 1466 C C . GLN B 1 14 ? 7.262 26.438 8.812 1 59.09 14 GLN B C 1
ATOM 1468 O O . GLN B 1 14 ? 6.242 25.906 9.258 1 59.09 14 GLN B O 1
ATOM 1473 N N . GLY B 1 15 ? 7.504 26.453 7.637 1 59.31 15 GLY B N 1
ATOM 1474 C CA . GLY B 1 15 ? 6.547 25.953 6.656 1 59.31 15 GLY B CA 1
ATOM 1475 C C . GLY B 1 15 ? 5.125 26.406 6.938 1 59.31 15 GLY B C 1
ATOM 1476 O O . GLY B 1 15 ? 4.863 27.594 7.113 1 59.31 15 GLY B O 1
ATOM 1477 N N 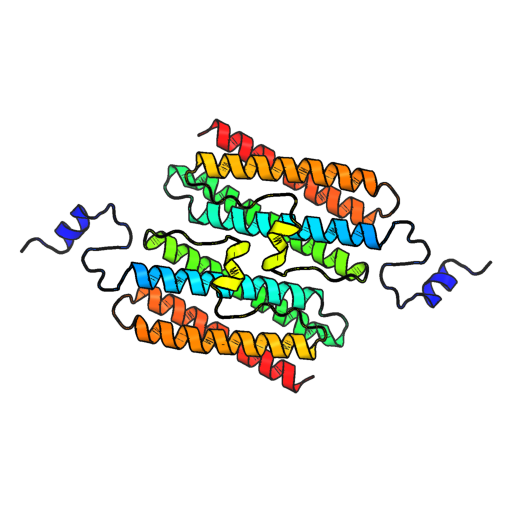. ALA B 1 16 ? 4.191 25.438 6.973 1 68.94 16 ALA B N 1
ATOM 1478 C CA . ALA B 1 16 ? 2.762 25.719 7.094 1 68.94 16 ALA B CA 1
ATOM 1479 C C . ALA B 1 16 ? 2.395 26.094 8.531 1 68.94 16 ALA B C 1
ATOM 1481 O O . ALA B 1 16 ? 1.261 26.484 8.805 1 68.94 16 ALA B O 1
ATOM 1482 N N . VAL B 1 17 ? 3.322 25.922 9.461 1 67.94 17 VAL B N 1
ATOM 1483 C CA . VAL B 1 17 ? 3.01 26.219 10.852 1 67.94 17 VAL B CA 1
ATOM 1484 C C . VAL B 1 17 ? 3.432 27.656 11.18 1 67.94 17 VAL B C 1
ATOM 1486 O O . VAL B 1 17 ? 4.621 27.984 11.172 1 67.94 17 VAL B O 1
ATOM 1489 N N . THR B 1 18 ? 2.41 28.438 11.211 1 70.06 18 THR B N 1
ATOM 1490 C CA . THR B 1 18 ? 2.676 29.828 11.578 1 70.06 18 THR B CA 1
ATOM 1491 C C . THR B 1 18 ? 2.301 30.078 13.039 1 70.06 18 THR B C 1
ATOM 1493 O O . THR B 1 18 ? 1.712 29.203 13.688 1 70.06 18 THR B O 1
ATOM 1496 N N . GLU B 1 19 ? 2.707 31.156 13.609 1 61.88 19 GLU B N 1
ATOM 1497 C CA . GLU B 1 19 ? 2.396 31.547 14.977 1 61.88 19 GLU B CA 1
ATOM 1498 C C . GLU B 1 19 ? 0.893 31.516 15.234 1 61.88 19 GLU B C 1
ATOM 1500 O O . GLU B 1 19 ? 0.459 31.297 16.375 1 61.88 19 GLU B O 1
ATOM 1505 N N . GLY B 1 20 ? 0.229 31.641 14.25 1 67.06 20 GLY B N 1
ATOM 1506 C CA . GLY B 1 20 ? -1.218 31.688 14.391 1 67.06 20 GLY B CA 1
ATOM 1507 C C . GLY B 1 20 ? -1.854 30.297 14.336 1 67.06 20 GLY B C 1
ATOM 1508 O O . GLY B 1 20 ? -3.08 30.188 14.344 1 67.06 20 GLY B O 1
ATOM 1509 N N . TYR B 1 21 ? -0.913 29.391 14.258 1 72.81 21 TYR B N 1
ATOM 1510 C CA . TYR B 1 21 ? -1.465 28.031 14.25 1 72.81 21 TYR B CA 1
ATOM 1511 C C . TYR B 1 21 ? -2.008 27.656 15.625 1 72.81 21 TYR B C 1
ATOM 1513 O O . TYR B 1 21 ? -1.254 27.594 16.594 1 72.81 21 TYR B O 1
ATOM 1521 N N . HIS B 1 22 ? -3.266 27.578 15.766 1 75.38 22 HIS B N 1
ATOM 1522 C CA . HIS B 1 22 ? -3.982 27.5 17.031 1 75.38 22 HIS B CA 1
ATOM 1523 C C . HIS B 1 22 ? -4.234 26.047 17.438 1 75.38 22 HIS B C 1
ATOM 1525 O O . HIS B 1 22 ? -4.516 25.75 18.594 1 75.38 22 HIS B O 1
ATOM 1531 N N . ALA B 1 23 ? -4.074 25.188 16.453 1 83.44 23 ALA B N 1
ATOM 1532 C CA . ALA B 1 23 ? -4.363 23.797 16.797 1 83.44 23 ALA B CA 1
ATOM 1533 C C . ALA B 1 23 ? -3.178 23.141 17.516 1 83.44 23 ALA B C 1
ATOM 1535 O O . ALA B 1 23 ? -2.043 23.609 17.391 1 83.44 23 ALA B O 1
ATOM 1536 N N . ASP B 1 24 ? -3.486 22.188 18.438 1 93.06 24 ASP B N 1
ATOM 1537 C CA . ASP B 1 24 ? -2.445 21.344 19 1 93.06 24 ASP B CA 1
ATOM 1538 C C . ASP B 1 24 ? -1.754 20.516 17.922 1 93.06 24 ASP B C 1
ATOM 1540 O O . ASP B 1 24 ? -2.258 19.469 17.516 1 93.06 24 ASP B O 1
ATOM 1544 N N . ARG B 1 25 ? -0.679 21.031 17.484 1 94.81 25 ARG B N 1
ATOM 1545 C CA . ARG B 1 25 ? 0.02 20.453 16.328 1 94.81 25 ARG B CA 1
ATOM 1546 C C . ARG B 1 25 ? 0.332 18.984 16.578 1 94.81 25 ARG B C 1
ATOM 1548 O O . ARG B 1 25 ? 0.164 18.156 15.672 1 94.81 25 ARG B O 1
ATOM 1555 N N . GLU B 1 26 ? 0.762 18.656 17.781 1 96.31 26 GLU B N 1
ATOM 1556 C CA . GLU B 1 26 ? 1.103 17.281 18.094 1 96.31 26 GLU B CA 1
ATOM 1557 C C . GLU B 1 26 ? -0.122 16.375 18 1 96.31 26 GLU B C 1
ATOM 1559 O O . GLU B 1 26 ? -0.041 15.266 17.469 1 96.31 26 GLU B O 1
ATOM 1564 N N . GLN B 1 27 ? -1.164 16.875 18.5 1 97.06 27 GLN B N 1
ATOM 1565 C CA . GLN B 1 27 ? -2.396 16.094 18.438 1 97.06 27 GLN B CA 1
ATOM 1566 C C . GLN B 1 27 ? -2.885 15.945 17 1 97.06 27 GLN B C 1
ATOM 1568 O O . GLN B 1 27 ? -3.346 14.867 16.609 1 97.06 27 GLN B O 1
ATOM 1573 N N . ILE B 1 28 ? -2.773 17 16.219 1 98.12 28 ILE B N 1
ATOM 1574 C CA . ILE B 1 28 ? -3.188 16.953 14.828 1 98.12 28 ILE B CA 1
ATOM 1575 C C . ILE B 1 28 ? -2.33 15.938 14.062 1 98.12 28 ILE B C 1
ATOM 1577 O O . ILE B 1 28 ? -2.852 15.125 13.305 1 98.12 28 ILE B O 1
ATOM 1581 N N . LEU B 1 29 ? -1.066 15.945 14.305 1 98.44 29 LEU B N 1
ATOM 1582 C CA . LEU B 1 29 ? -0.158 15.016 13.648 1 98.44 29 LEU B CA 1
ATOM 1583 C C . LEU B 1 29 ? -0.479 13.578 14.039 1 98.44 29 LEU B C 1
ATOM 1585 O O . LEU B 1 29 ? -0.394 12.672 13.203 1 98.44 29 LEU B O 1
ATOM 1589 N N . ARG B 1 30 ? -0.83 13.398 15.242 1 98.31 30 ARG B N 1
ATOM 1590 C CA . ARG B 1 30 ? -1.222 12.062 15.68 1 98.31 30 ARG B CA 1
ATOM 1591 C C . ARG B 1 30 ? -2.467 11.586 14.938 1 98.31 30 ARG B C 1
ATOM 1593 O O . ARG B 1 30 ? -2.506 10.461 14.438 1 98.31 30 ARG B O 1
ATOM 1600 N N . LEU B 1 31 ? -3.475 12.43 14.859 1 98.62 31 LEU B N 1
ATOM 1601 C CA . LEU B 1 31 ? -4.719 12.094 14.18 1 98.62 31 LEU B CA 1
ATOM 1602 C C . LEU B 1 31 ? -4.469 11.82 12.695 1 98.62 31 LEU B C 1
ATOM 1604 O O . LEU B 1 31 ? -5.051 10.891 12.125 1 98.62 31 LEU B O 1
ATOM 1608 N N . LEU B 1 32 ? -3.609 12.594 12.102 1 98.88 32 LEU B N 1
ATOM 1609 C CA . LEU B 1 32 ? -3.256 12.406 10.695 1 98.88 32 LEU B CA 1
ATOM 1610 C C . LEU B 1 32 ? -2.557 11.07 10.484 1 98.88 32 LEU B C 1
ATOM 1612 O O . LEU B 1 32 ? -2.889 10.328 9.555 1 98.88 32 LEU B O 1
ATOM 1616 N N . ASN B 1 33 ? -1.672 10.727 11.352 1 98.88 33 ASN B N 1
ATOM 1617 C CA . ASN B 1 33 ? -0.94 9.469 11.18 1 98.88 33 ASN B CA 1
ATOM 1618 C C . ASN B 1 33 ? -1.825 8.266 11.469 1 98.88 33 ASN B C 1
ATOM 1620 O O . ASN B 1 33 ? -1.672 7.215 10.844 1 98.88 33 ASN B O 1
ATOM 1624 N N . GLU B 1 34 ? -2.705 8.383 12.422 1 98.88 34 GLU B N 1
ATOM 1625 C CA . GLU B 1 34 ? -3.674 7.312 12.648 1 98.88 34 GLU B CA 1
ATOM 1626 C C . GLU B 1 34 ? -4.574 7.113 11.43 1 98.88 34 GLU B C 1
ATOM 1628 O O . GLU B 1 34 ? -4.883 5.98 11.055 1 98.88 34 GLU B O 1
ATOM 1633 N N . SER B 1 35 ? -4.98 8.172 10.836 1 98.94 35 SER B N 1
ATOM 1634 C CA . SER B 1 35 ? -5.82 8.102 9.641 1 98.94 35 SER B CA 1
ATOM 1635 C C . SER B 1 35 ? -5.039 7.578 8.445 1 98.94 35 SER B C 1
ATOM 1637 O O . SER B 1 35 ? -5.578 6.836 7.621 1 98.94 35 SER B O 1
ATOM 1639 N N . LEU B 1 36 ? -3.734 7.984 8.32 1 98.94 36 LEU B N 1
ATOM 1640 C CA . LEU B 1 36 ? -2.861 7.422 7.301 1 98.94 36 LEU B CA 1
ATOM 1641 C C . LEU B 1 36 ? -2.783 5.902 7.43 1 98.94 36 LEU B C 1
ATOM 1643 O O . LEU B 1 36 ? -2.969 5.18 6.445 1 98.94 36 LEU B O 1
ATOM 1647 N N . ALA B 1 37 ? -2.588 5.465 8.648 1 98.88 37 ALA B N 1
ATOM 1648 C CA . ALA B 1 37 ? -2.557 4.027 8.891 1 98.88 37 ALA B CA 1
ATOM 1649 C C . ALA B 1 37 ? -3.875 3.373 8.484 1 98.88 37 ALA B C 1
ATOM 1651 O O . ALA B 1 37 ? -3.883 2.301 7.879 1 98.88 37 ALA B O 1
ATOM 1652 N N . THR B 1 38 ? -4.961 3.994 8.828 1 98.88 38 THR B N 1
ATOM 1653 C CA . THR B 1 38 ? -6.285 3.473 8.516 1 98.88 38 THR B CA 1
ATOM 1654 C C . THR B 1 38 ? -6.465 3.324 7.004 1 98.88 38 THR B C 1
ATOM 1656 O O . THR B 1 38 ? -6.902 2.275 6.527 1 98.88 38 THR B O 1
ATOM 1659 N N . GLU B 1 39 ? -6.078 4.355 6.301 1 98.88 39 GLU B N 1
ATOM 1660 C CA . GLU B 1 39 ? -6.227 4.32 4.848 1 98.88 39 GLU B CA 1
ATOM 1661 C C . GLU B 1 39 ? -5.32 3.262 4.227 1 98.88 39 GLU B C 1
ATOM 1663 O O . GLU B 1 39 ? -5.699 2.598 3.26 1 98.88 39 GLU B O 1
ATOM 1668 N N . LEU B 1 40 ? -4.109 3.107 4.699 1 98.88 40 LEU B N 1
ATOM 1669 C CA . LEU B 1 40 ? -3.186 2.111 4.168 1 98.88 40 LEU B CA 1
ATOM 1670 C C . LEU B 1 40 ? -3.693 0.699 4.434 1 98.88 40 LEU B C 1
ATOM 1672 O O . LEU B 1 40 ? -3.607 -0.171 3.564 1 98.88 40 LEU B O 1
ATOM 1676 N N . VAL B 1 41 ? -4.215 0.459 5.613 1 98.75 41 VAL B N 1
ATOM 1677 C CA . VAL B 1 41 ? -4.84 -0.827 5.898 1 98.75 41 VAL B CA 1
ATOM 1678 C C . VAL B 1 41 ? -5.996 -1.065 4.93 1 98.75 41 VAL B C 1
ATOM 1680 O O . VAL B 1 41 ? -6.164 -2.172 4.414 1 98.75 41 VAL B O 1
ATOM 1683 N N . CYS B 1 42 ? -6.812 -0.041 4.68 1 98.69 42 CYS B N 1
ATOM 1684 C CA . CYS B 1 42 ? -7.938 -0.161 3.76 1 98.69 42 CYS B CA 1
ATOM 1685 C C . CYS B 1 42 ? -7.457 -0.485 2.35 1 98.69 42 CYS B C 1
ATOM 1687 O O . CYS B 1 42 ? -8.07 -1.299 1.653 1 98.69 42 CYS B O 1
ATOM 1689 N N . VAL B 1 43 ? -6.379 0.15 1.881 1 98.81 43 VAL B N 1
ATOM 1690 C CA . VAL B 1 43 ? -5.812 -0.136 0.567 1 98.81 43 VAL B CA 1
ATOM 1691 C C . VAL B 1 43 ? -5.473 -1.62 0.464 1 98.81 43 VAL B C 1
ATOM 1693 O O . VAL B 1 43 ? -5.875 -2.293 -0.489 1 98.81 43 VAL B O 1
ATOM 1696 N N . LEU B 1 44 ? -4.766 -2.086 1.459 1 98.81 44 LEU B N 1
ATOM 1697 C CA . LEU B 1 44 ? -4.316 -3.475 1.455 1 98.81 44 LEU B CA 1
ATOM 1698 C C . LEU B 1 44 ? -5.508 -4.43 1.49 1 98.81 44 LEU B C 1
ATOM 1700 O O . LEU B 1 44 ? -5.543 -5.41 0.746 1 98.81 44 LEU B O 1
ATOM 1704 N N . ARG B 1 45 ? -6.492 -4.145 2.271 1 98.56 45 ARG B N 1
ATOM 1705 C CA . ARG B 1 45 ? -7.684 -4.977 2.381 1 98.56 45 ARG B CA 1
ATOM 1706 C C . ARG B 1 45 ? -8.445 -5.02 1.062 1 98.56 45 ARG B C 1
ATOM 1708 O O . ARG B 1 45 ? -8.789 -6.098 0.57 1 98.56 45 ARG B O 1
ATOM 1715 N N . TYR B 1 46 ? -8.68 -3.844 0.507 1 98.5 46 TYR B N 1
ATOM 1716 C CA . TYR B 1 46 ? -9.438 -3.766 -0.739 1 98.5 46 TYR B CA 1
ATOM 1717 C C . TYR B 1 46 ? -8.688 -4.457 -1.873 1 98.5 46 TYR B C 1
ATOM 1719 O O . TYR B 1 46 ? -9.297 -5.082 -2.742 1 98.5 46 TYR B O 1
ATOM 1727 N N . LYS B 1 47 ? -7.375 -4.32 -1.917 1 98.62 47 LYS B N 1
ATOM 1728 C CA . LYS B 1 47 ? -6.594 -5.008 -2.943 1 98.62 47 LYS B CA 1
ATOM 1729 C C . LYS B 1 47 ? -6.715 -6.52 -2.805 1 98.62 47 LYS B C 1
ATOM 1731 O O . LYS B 1 47 ? -6.906 -7.227 -3.797 1 98.62 47 LYS B O 1
ATOM 1736 N N . ARG B 1 48 ? -6.625 -6.98 -1.59 1 98.38 48 ARG B N 1
ATOM 1737 C CA . ARG B 1 48 ? -6.809 -8.414 -1.398 1 98.38 48 ARG B CA 1
ATOM 1738 C C . ARG B 1 48 ? -8.172 -8.867 -1.914 1 98.38 48 ARG B C 1
ATOM 1740 O O . ARG B 1 48 ? -8.273 -9.859 -2.637 1 98.38 48 ARG B O 1
ATOM 1747 N N . HIS B 1 49 ? -9.18 -8.148 -1.511 1 98.25 49 HIS B N 1
ATOM 1748 C CA . HIS B 1 49 ? -10.539 -8.5 -1.906 1 98.25 49 HIS B CA 1
ATOM 1749 C C . HIS B 1 49 ? -10.703 -8.453 -3.422 1 98.25 49 HIS B C 1
ATOM 1751 O O . HIS B 1 49 ? -11.375 -9.305 -4.008 1 98.25 49 HIS B O 1
ATOM 1757 N N . TYR B 1 50 ? -10.109 -7.477 -4.039 1 98.25 50 TYR B N 1
ATOM 1758 C CA . TYR B 1 50 ? -10.125 -7.375 -5.492 1 98.25 50 TYR B CA 1
ATOM 1759 C C . TYR B 1 50 ? -9.578 -8.641 -6.137 1 98.25 50 TYR B C 1
ATOM 1761 O O . TYR B 1 50 ? -10.211 -9.227 -7.02 1 98.25 50 TYR B O 1
ATOM 1769 N N . PHE B 1 51 ? -8.445 -9.156 -5.656 1 97.69 51 PHE B N 1
ATOM 1770 C CA . PHE B 1 51 ? -7.797 -10.305 -6.277 1 97.69 51 PHE B CA 1
ATOM 1771 C C . PHE B 1 51 ? -8.531 -11.594 -5.926 1 97.69 51 PHE B C 1
ATOM 1773 O O . PHE B 1 51 ? -8.578 -12.523 -6.734 1 97.69 51 PHE B O 1
ATOM 1780 N N . MET B 1 52 ? -9.164 -11.617 -4.766 1 97.06 52 MET B N 1
ATOM 1781 C CA . MET B 1 52 ? -9.812 -12.844 -4.301 1 97.06 52 MET B CA 1
ATOM 1782 C C . MET B 1 52 ? -11.219 -12.961 -4.871 1 97.06 52 MET B C 1
ATOM 1784 O O . MET B 1 52 ? -11.805 -14.047 -4.859 1 97.06 52 MET B O 1
ATOM 1788 N N . ALA B 1 53 ? -11.734 -11.789 -5.191 1 94.94 53 ALA B N 1
ATOM 1789 C CA . ALA B 1 53 ? -13.07 -11.836 -5.781 1 94.94 53 ALA B CA 1
ATOM 1790 C C . ALA B 1 53 ? -13.039 -12.453 -7.176 1 94.94 53 ALA B C 1
ATOM 1792 O O . ALA B 1 53 ? -12.461 -11.883 -8.102 1 94.94 53 ALA B O 1
ATOM 1793 N N . SER B 1 54 ? -13.445 -13.664 -7.312 1 82.94 54 SER B N 1
ATOM 1794 C CA . SER B 1 54 ? -13.344 -14.398 -8.57 1 82.94 54 SER B CA 1
ATOM 1795 C C . SER B 1 54 ? -14.703 -14.914 -9.023 1 82.94 54 SER B C 1
ATOM 1797 O O . SER B 1 54 ? -15.594 -15.125 -8.203 1 82.94 54 SER B O 1
ATOM 1799 N N . GLY B 1 55 ? -14.75 -15.023 -10.258 1 79.94 55 GLY B N 1
ATOM 1800 C CA . GLY B 1 55 ? -15.961 -15.539 -10.875 1 79.94 55 GLY B CA 1
ATOM 1801 C C . GLY B 1 55 ? -16.828 -14.461 -11.477 1 79.94 55 GLY B C 1
ATOM 1802 O O . GLY B 1 55 ? -16.656 -13.273 -11.188 1 79.94 55 GLY B O 1
ATOM 1803 N N . ILE B 1 56 ? -17.594 -14.836 -12.336 1 73.75 56 ILE B N 1
ATOM 1804 C CA . ILE B 1 56 ? -18.422 -13.922 -13.117 1 73.75 56 ILE B CA 1
ATOM 1805 C C . ILE B 1 56 ? -19.344 -13.133 -12.195 1 73.75 56 ILE B C 1
ATOM 1807 O O . ILE B 1 56 ? -19.562 -11.938 -12.398 1 73.75 56 ILE B O 1
ATOM 1811 N N . LYS B 1 57 ? -19.766 -13.68 -11.203 1 80.31 57 LYS B N 1
ATOM 1812 C CA . LYS B 1 57 ? -20.719 -13.047 -10.305 1 80.31 57 LYS B CA 1
ATOM 1813 C C . LYS B 1 57 ? -20.031 -12.023 -9.398 1 80.31 57 LYS B C 1
ATOM 1815 O O . LYS B 1 57 ? -20.688 -11.172 -8.805 1 80.31 57 LYS B O 1
ATOM 1820 N N . ALA B 1 58 ? -18.703 -12.156 -9.453 1 90 58 ALA B N 1
ATOM 1821 C CA . ALA B 1 58 ? -17.984 -11.297 -8.523 1 90 58 ALA B CA 1
ATOM 1822 C C . ALA B 1 58 ? -17.312 -10.133 -9.25 1 90 58 ALA B C 1
ATOM 1824 O O . ALA B 1 58 ? -16.609 -9.32 -8.641 1 90 58 ALA B O 1
ATOM 1825 N N . SER B 1 59 ? -17.578 -10.047 -10.492 1 91.44 59 SER B N 1
ATOM 1826 C CA . SER B 1 59 ? -16.859 -9.07 -11.305 1 91.44 59 SER B CA 1
ATOM 1827 C C . SER B 1 59 ? -17.188 -7.641 -10.875 1 91.44 59 SER B C 1
ATOM 1829 O O . SER B 1 59 ? -16.297 -6.793 -10.797 1 91.44 59 SER B O 1
ATOM 1831 N N . VAL B 1 60 ? -18.438 -7.355 -10.648 1 93.19 60 VAL B N 1
ATOM 1832 C CA . VAL B 1 60 ? -18.859 -6.016 -10.25 1 93.19 60 VAL B CA 1
ATOM 1833 C C . VAL B 1 60 ? -18.234 -5.652 -8.914 1 93.19 60 VAL B C 1
ATOM 1835 O O . VAL B 1 60 ? -17.703 -4.547 -8.75 1 93.19 60 VAL B O 1
ATOM 1838 N N . ALA B 1 61 ? -18.219 -6.574 -8 1 96.06 61 ALA B N 1
ATOM 1839 C CA . ALA B 1 61 ? -17.609 -6.34 -6.691 1 96.06 61 ALA B CA 1
ATOM 1840 C C . ALA B 1 61 ? -16.109 -6.109 -6.816 1 96.06 61 ALA B C 1
ATOM 1842 O O . ALA B 1 61 ? -15.555 -5.211 -6.18 1 96.06 61 ALA B O 1
ATOM 1843 N N . ALA B 1 62 ? -15.5 -6.918 -7.648 1 97.25 62 ALA B N 1
ATOM 1844 C CA . ALA B 1 62 ? -14.062 -6.789 -7.855 1 97.25 62 ALA B CA 1
ATOM 1845 C C . ALA B 1 62 ? -13.703 -5.402 -8.375 1 97.25 62 ALA B C 1
ATOM 1847 O O . ALA B 1 62 ? -12.742 -4.785 -7.91 1 97.25 62 ALA B O 1
ATOM 1848 N N . GLU B 1 63 ? -14.477 -4.941 -9.32 1 97.06 63 GLU B N 1
ATOM 1849 C CA . GLU B 1 63 ? -14.242 -3.611 -9.875 1 97.06 63 GLU B CA 1
ATOM 1850 C C . GLU B 1 63 ? -14.414 -2.531 -8.812 1 97.06 63 GLU B C 1
ATOM 1852 O O . GLU B 1 63 ? -13.633 -1.575 -8.766 1 97.06 63 GLU B O 1
ATOM 1857 N N . GLU B 1 64 ? -15.414 -2.689 -7.988 1 97.69 64 GLU B N 1
ATOM 1858 C CA . GLU B 1 64 ? -15.633 -1.743 -6.898 1 97.69 64 GLU B CA 1
ATOM 1859 C C . GLU B 1 64 ? -14.492 -1.792 -5.887 1 97.69 64 GLU B C 1
ATOM 1861 O O . GLU B 1 64 ? -14.031 -0.752 -5.41 1 97.69 64 GLU B O 1
ATOM 1866 N N . PHE B 1 65 ? -14.016 -2.998 -5.562 1 98.5 65 PHE B N 1
ATOM 1867 C CA . PHE B 1 65 ? -12.898 -3.148 -4.633 1 98.5 65 PHE B CA 1
ATOM 1868 C C . PHE B 1 65 ? -11.664 -2.428 -5.152 1 98.5 65 PHE B C 1
ATOM 1870 O O . PHE B 1 65 ? -11 -1.702 -4.406 1 98.5 65 PHE B O 1
ATOM 1877 N N . LEU B 1 66 ? -11.398 -2.609 -6.422 1 98.44 66 LEU B N 1
ATOM 1878 C CA . LEU B 1 66 ? -10.227 -1.979 -7.012 1 98.44 66 LEU B CA 1
ATOM 1879 C C . LEU B 1 66 ? -10.359 -0.459 -7.004 1 98.44 66 LEU B C 1
ATOM 1881 O O . LEU B 1 66 ? -9.406 0.252 -6.672 1 98.44 66 LEU B O 1
ATOM 1885 N N . GLU B 1 67 ? -11.508 0.04 -7.371 1 98.62 67 GLU B N 1
ATOM 1886 C CA . GLU B 1 67 ? -11.766 1.477 -7.344 1 98.62 67 GLU B CA 1
ATOM 1887 C C . GLU B 1 67 ? -11.539 2.053 -5.949 1 98.62 67 GLU B C 1
ATOM 1889 O O . GLU B 1 67 ? -10.875 3.078 -5.793 1 98.62 67 GLU B O 1
ATOM 1894 N N . HIS B 1 68 ? -12.055 1.4 -4.961 1 98.75 68 HIS B N 1
ATOM 1895 C CA . HIS B 1 68 ? -11.906 1.866 -3.584 1 98.75 68 HIS B CA 1
ATOM 1896 C C . HIS B 1 68 ? -10.453 1.79 -3.125 1 98.75 68 HIS B C 1
ATOM 1898 O O . HIS B 1 68 ? -9.969 2.689 -2.436 1 98.75 68 HIS B O 1
ATOM 1904 N N . ALA B 1 69 ? -9.781 0.741 -3.514 1 98.75 69 ALA B N 1
ATOM 1905 C CA . ALA B 1 69 ? -8.359 0.643 -3.174 1 98.75 69 ALA B CA 1
ATOM 1906 C C . ALA B 1 69 ? -7.59 1.85 -3.695 1 98.75 69 ALA B C 1
ATOM 1908 O O . ALA B 1 69 ? -6.766 2.424 -2.979 1 98.75 69 ALA B O 1
ATOM 1909 N N . ASN B 1 70 ? -7.852 2.199 -4.922 1 98.75 70 ASN B N 1
ATOM 1910 C CA . ASN B 1 70 ? -7.18 3.342 -5.535 1 98.75 70 ASN B CA 1
ATOM 1911 C C . ASN B 1 70 ? -7.535 4.645 -4.824 1 98.75 70 ASN B C 1
ATOM 1913 O O . ASN B 1 70 ? -6.664 5.484 -4.59 1 98.75 70 ASN B O 1
ATOM 1917 N N . GLN B 1 71 ? -8.758 4.785 -4.496 1 98.88 71 GLN B N 1
ATOM 1918 C CA . GLN B 1 71 ? -9.195 6 -3.822 1 98.88 71 GLN B CA 1
ATOM 1919 C C . GLN B 1 71 ? -8.641 6.074 -2.404 1 98.88 71 GLN B C 1
ATOM 1921 O O . GLN B 1 71 ? -8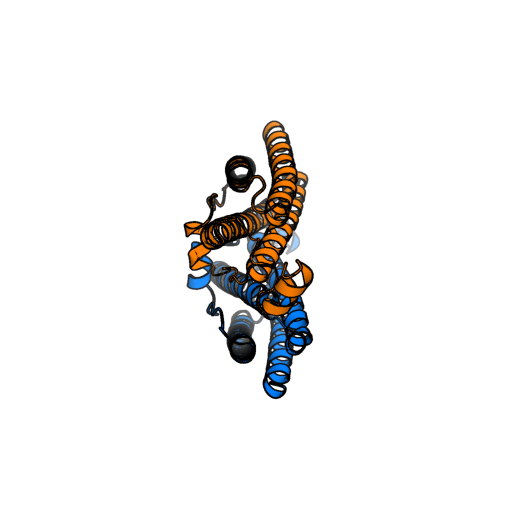.258 7.152 -1.938 1 98.88 71 GLN B O 1
ATOM 1926 N N . GLU B 1 72 ? -8.594 4.969 -1.697 1 98.81 72 GLU B N 1
ATOM 1927 C CA . GLU B 1 72 ? -7.969 4.953 -0.378 1 98.81 72 GLU B CA 1
ATOM 1928 C C . GLU B 1 72 ? -6.488 5.305 -0.464 1 98.81 72 GLU B C 1
ATOM 1930 O O . GLU B 1 72 ? -5.941 5.945 0.437 1 98.81 72 GLU B O 1
ATOM 1935 N N . ALA B 1 73 ? -5.84 4.844 -1.509 1 98.81 73 ALA B N 1
ATOM 1936 C CA . ALA B 1 73 ? -4.441 5.207 -1.712 1 98.81 73 ALA B CA 1
ATOM 1937 C C . ALA B 1 73 ? -4.285 6.715 -1.891 1 98.81 73 ALA B C 1
ATOM 1939 O O . ALA B 1 73 ? -3.344 7.312 -1.37 1 98.81 73 ALA B O 1
ATOM 1940 N N . GLU B 1 74 ? -5.18 7.297 -2.607 1 98.81 74 GLU B N 1
ATOM 1941 C CA . GLU B 1 74 ? -5.18 8.75 -2.768 1 98.81 74 GLU B CA 1
ATOM 1942 C C . GLU B 1 74 ? -5.402 9.453 -1.43 1 98.81 74 GLU B C 1
ATOM 1944 O O . GLU B 1 74 ? -4.793 10.484 -1.159 1 98.81 74 GLU B O 1
ATOM 1949 N N . HIS B 1 75 ? -6.344 8.914 -0.596 1 98.94 75 HIS B N 1
ATOM 1950 C CA . HIS B 1 75 ? -6.535 9.453 0.747 1 98.94 75 HIS B CA 1
ATOM 1951 C C . HIS B 1 75 ? -5.234 9.43 1.54 1 98.94 75 HIS B C 1
ATOM 1953 O O . HIS B 1 75 ? -4.859 10.43 2.156 1 98.94 75 HIS B O 1
ATOM 1959 N N . ALA B 1 76 ? -4.578 8.305 1.474 1 98.88 76 ALA B N 1
ATOM 1960 C CA . ALA B 1 76 ? -3.312 8.141 2.188 1 98.88 76 ALA B CA 1
ATOM 1961 C C . ALA B 1 76 ? -2.287 9.172 1.731 1 98.88 76 ALA B C 1
ATOM 1963 O O . ALA B 1 76 ? -1.579 9.758 2.555 1 98.88 76 ALA B O 1
ATOM 1964 N N . ASP B 1 77 ? -2.234 9.422 0.438 1 98.75 77 ASP B N 1
ATOM 1965 C CA . ASP B 1 77 ? -1.287 10.391 -0.106 1 98.75 77 ASP B CA 1
ATOM 1966 C C . ASP B 1 77 ? -1.587 11.797 0.407 1 98.75 77 ASP B C 1
ATOM 1968 O O . ASP B 1 77 ? -0.673 12.531 0.785 1 98.75 77 ASP B O 1
ATOM 1972 N N . LYS B 1 78 ? -2.855 12.156 0.437 1 98.81 78 LYS B N 1
ATOM 1973 C CA . LYS B 1 78 ? -3.258 13.469 0.932 1 98.81 78 LYS B CA 1
ATOM 1974 C C . LYS B 1 78 ? -2.871 13.648 2.396 1 98.81 78 LYS B C 1
ATOM 1976 O O . LYS B 1 78 ? -2.373 14.703 2.791 1 98.81 78 LYS B O 1
ATOM 1981 N N . LEU B 1 79 ? -3.084 12.625 3.148 1 98.88 79 LEU B N 1
ATOM 1982 C CA . LEU B 1 79 ? -2.77 12.672 4.57 1 98.88 79 LEU B CA 1
ATOM 1983 C C . LEU B 1 79 ? -1.264 12.773 4.793 1 98.88 79 LEU B C 1
ATOM 1985 O O . LEU B 1 79 ? -0.806 13.57 5.617 1 98.88 79 LEU B O 1
ATOM 1989 N N . ALA B 1 80 ? -0.504 12.008 4.051 1 98.75 80 ALA B N 1
ATOM 1990 C CA . ALA B 1 80 ? 0.952 12.031 4.168 1 98.75 80 ALA B CA 1
ATOM 1991 C C . ALA B 1 80 ? 1.509 13.406 3.814 1 98.75 80 ALA B C 1
ATOM 1993 O O . ALA B 1 80 ? 2.393 13.922 4.504 1 98.75 80 ALA B O 1
ATOM 1994 N N . GLU B 1 81 ? 0.955 13.977 2.783 1 98 81 GLU B N 1
ATOM 1995 C CA . GLU B 1 81 ? 1.381 15.312 2.367 1 98 81 GLU B CA 1
ATOM 1996 C C . GLU B 1 81 ? 1.118 16.344 3.461 1 98 81 GLU B C 1
ATOM 1998 O O . GLU B 1 81 ? 1.971 17.188 3.742 1 98 81 GLU B O 1
ATOM 2003 N N . ARG B 1 82 ? -0.019 16.281 4.082 1 98.56 82 ARG B N 1
ATOM 2004 C CA . ARG B 1 82 ? -0.368 17.234 5.133 1 98.56 82 ARG B CA 1
ATOM 2005 C C . ARG B 1 82 ? 0.537 17.062 6.348 1 98.56 82 ARG B C 1
ATOM 2007 O O . ARG B 1 82 ? 0.944 18.047 6.969 1 98.56 82 ARG B O 1
ATOM 2014 N N . ILE B 1 83 ? 0.843 15.82 6.684 1 98.44 83 ILE B N 1
ATOM 2015 C CA . ILE B 1 83 ? 1.745 15.531 7.797 1 98.44 83 ILE B CA 1
ATOM 2016 C C . ILE B 1 83 ? 3.08 16.234 7.574 1 98.44 83 ILE B C 1
ATOM 2018 O O . ILE B 1 83 ? 3.582 16.922 8.461 1 98.44 83 ILE B O 1
ATOM 2022 N N . VAL B 1 84 ? 3.598 16.156 6.375 1 97.25 84 VAL B N 1
ATOM 2023 C CA . VAL B 1 84 ? 4.883 16.766 6.047 1 97.25 84 VAL B CA 1
ATOM 2024 C C . VAL B 1 84 ? 4.762 18.281 6.086 1 97.25 84 VAL B C 1
ATOM 2026 O O . VAL B 1 84 ? 5.645 18.969 6.605 1 97.25 84 VAL B O 1
ATOM 2029 N N . GLN B 1 85 ? 3.695 18.797 5.547 1 96.25 85 GLN B N 1
ATOM 2030 C CA . GLN B 1 85 ? 3.471 20.234 5.535 1 96.25 85 GLN B CA 1
ATOM 2031 C C . GLN B 1 85 ? 3.48 20.812 6.949 1 96.25 85 GLN B C 1
ATOM 2033 O O . GLN B 1 85 ? 3.893 21.953 7.16 1 96.25 85 GLN B O 1
ATOM 2038 N N . LEU B 1 86 ? 3.08 20 7.926 1 96.75 86 LEU B N 1
ATOM 2039 C CA . LEU B 1 86 ? 2.994 20.453 9.312 1 96.75 86 LEU B CA 1
ATOM 2040 C C . LEU B 1 86 ? 4.285 20.141 10.062 1 96.75 86 LEU B C 1
ATOM 2042 O O . LEU B 1 86 ? 4.359 20.312 11.281 1 96.75 86 LEU B O 1
ATOM 2046 N N . GLY B 1 87 ? 5.266 19.641 9.352 1 95.12 87 GLY B N 1
ATOM 2047 C CA . GLY B 1 87 ? 6.582 19.406 9.922 1 95.12 87 GLY B CA 1
ATOM 2048 C C . GLY B 1 87 ? 6.703 18.047 10.586 1 95.12 87 GLY B C 1
ATOM 2049 O O . GLY B 1 87 ? 7.645 17.797 11.344 1 95.12 87 GLY B O 1
ATOM 2050 N N . GLY B 1 88 ? 5.664 17.172 10.328 1 96.81 88 GLY B N 1
ATOM 2051 C CA . GLY B 1 88 ? 5.711 15.828 10.875 1 96.81 88 GLY B CA 1
ATOM 2052 C C . GLY B 1 88 ? 6.289 14.82 9.906 1 96.81 88 GLY B C 1
ATOM 2053 O O . GLY B 1 88 ? 6.789 15.188 8.836 1 96.81 88 GLY B O 1
ATOM 2054 N N . GLU B 1 89 ? 6.285 13.578 10.328 1 97.56 89 GLU B N 1
ATOM 2055 C CA . GLU B 1 89 ? 6.75 12.453 9.531 1 97.56 89 GLU B CA 1
ATOM 2056 C C . GLU B 1 89 ? 5.637 11.422 9.328 1 97.56 89 GLU B C 1
ATOM 2058 O O . GLU B 1 89 ? 5.129 10.852 10.297 1 97.56 89 GLU B O 1
ATOM 2063 N N . PRO B 1 90 ? 5.273 11.234 8.07 1 98.62 90 PRO B N 1
ATOM 2064 C CA . PRO B 1 90 ? 4.262 10.195 7.844 1 98.62 90 PRO B CA 1
ATOM 2065 C C . PRO B 1 90 ? 4.785 8.789 8.148 1 98.62 90 PRO B C 1
ATOM 2067 O O . PRO B 1 90 ? 5.898 8.445 7.754 1 98.62 90 PRO B O 1
ATOM 2070 N N . ASP B 1 91 ? 4.023 7.977 8.859 1 98.62 91 ASP B N 1
ATOM 2071 C CA . ASP B 1 91 ? 4.426 6.633 9.25 1 98.62 91 ASP B CA 1
ATOM 2072 C C . ASP B 1 91 ? 3.891 5.586 8.281 1 98.62 91 ASP B C 1
ATOM 2074 O O . ASP B 1 91 ? 2.709 5.238 8.32 1 98.62 91 ASP B O 1
ATOM 2078 N N . PHE B 1 92 ? 4.734 5.066 7.449 1 98.69 92 PHE B N 1
ATOM 2079 C CA . PHE B 1 92 ? 4.391 4.039 6.473 1 98.69 92 PHE B CA 1
ATOM 2080 C C . PHE B 1 92 ? 4.906 2.678 6.918 1 98.69 92 PHE B C 1
ATOM 2082 O O . PHE B 1 92 ? 4.906 1.723 6.137 1 98.69 92 PHE B O 1
ATOM 2089 N N . ASN B 1 93 ? 5.402 2.596 8.164 1 98.56 93 ASN B N 1
ATOM 2090 C CA . ASN B 1 93 ? 5.934 1.334 8.672 1 98.56 93 ASN B CA 1
ATOM 2091 C C . ASN B 1 93 ? 4.848 0.267 8.766 1 98.56 93 ASN B C 1
ATOM 2093 O O . ASN B 1 93 ? 3.902 0.404 9.547 1 98.56 93 ASN B O 1
ATOM 2097 N N . PRO B 1 94 ? 5.02 -0.821 7.973 1 98.38 94 PRO B N 1
ATOM 2098 C CA . PRO B 1 94 ? 3.969 -1.841 7.996 1 98.38 94 PRO B CA 1
ATOM 2099 C C . PRO B 1 94 ? 3.703 -2.383 9.398 1 98.38 94 PRO B C 1
ATOM 2101 O O . PRO B 1 94 ? 2.568 -2.744 9.719 1 98.38 94 PRO B O 1
ATOM 2104 N N . ASP B 1 95 ? 4.656 -2.42 10.25 1 98 95 ASP B N 1
ATOM 2105 C CA . ASP B 1 95 ? 4.527 -3.016 11.578 1 98 95 ASP B CA 1
ATOM 2106 C C . ASP B 1 95 ? 3.672 -2.143 12.492 1 98 95 ASP B C 1
ATOM 2108 O O . ASP B 1 95 ? 3.252 -2.584 13.562 1 98 95 ASP B O 1
ATOM 2112 N N . ASN B 1 96 ? 3.424 -0.953 12.102 1 98.44 96 ASN B N 1
ATOM 2113 C CA . ASN B 1 96 ? 2.662 -0.024 12.93 1 98.44 96 ASN B CA 1
ATOM 2114 C C . ASN B 1 96 ? 1.238 0.154 12.406 1 98.44 96 ASN B C 1
ATOM 2116 O O . ASN B 1 96 ? 0.394 0.745 13.086 1 98.44 96 ASN B O 1
ATOM 2120 N N . LEU B 1 97 ? 0.943 -0.344 11.195 1 98.5 97 LEU B N 1
ATOM 2121 C CA . LEU B 1 97 ? -0.284 0.041 10.508 1 98.5 97 LEU B CA 1
ATOM 2122 C C . LEU B 1 97 ? -1.512 -0.418 11.281 1 98.5 97 LEU B C 1
ATOM 2124 O O . LEU B 1 97 ? -2.375 0.393 11.625 1 98.5 97 LEU B O 1
ATOM 2128 N N . THR B 1 98 ? -1.549 -1.693 11.695 1 98 98 THR B N 1
ATOM 2129 C CA . THR B 1 98 ? -2.742 -2.195 12.375 1 98 98 THR B CA 1
ATOM 2130 C C . THR B 1 98 ? -2.84 -1.635 13.789 1 98 98 THR B C 1
ATOM 2132 O O . THR B 1 98 ? -3.939 -1.415 14.297 1 98 98 THR B O 1
ATOM 2135 N N . LYS B 1 99 ? -1.716 -1.321 14.352 1 97.44 99 LYS B N 1
ATOM 2136 C CA . LYS B 1 99 ? -1.68 -0.755 15.695 1 97.44 99 LYS B CA 1
ATOM 2137 C C . LYS B 1 99 ? -2.307 0.636 15.727 1 97.44 99 LYS B C 1
ATOM 2139 O O . LYS B 1 99 ? -2.973 1.003 16.703 1 97.44 99 LYS B O 1
ATOM 2144 N N . HIS B 1 100 ? -2.145 1.365 14.742 1 98.12 100 HIS B N 1
ATOM 2145 C CA . HIS B 1 100 ? -2.541 2.77 14.734 1 98.12 100 HIS B CA 1
ATOM 2146 C C . HIS B 1 100 ? -3.848 2.967 13.969 1 98.12 100 HIS B C 1
ATOM 2148 O O . HIS B 1 100 ? -4.484 4.016 14.078 1 98.12 100 HIS B O 1
ATOM 2154 N N . SER B 1 101 ? -4.262 2.018 13.188 1 98.38 101 SER B N 1
ATOM 2155 C CA .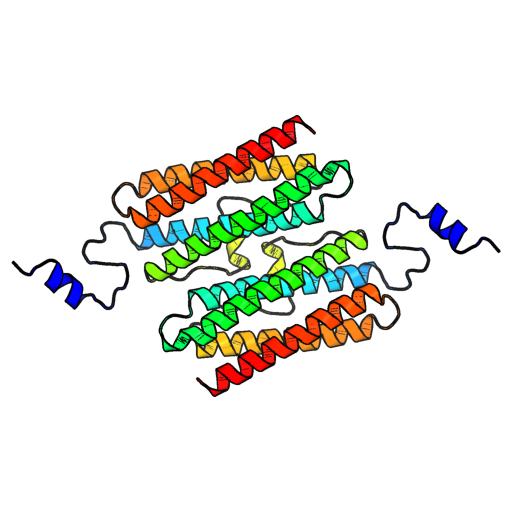 SER B 1 101 ? -5.438 2.123 12.328 1 98.38 101 SER B CA 1
ATOM 2156 C C . SER B 1 101 ? -6.723 2.078 13.148 1 98.38 101 SER B C 1
ATOM 2158 O O . SER B 1 101 ? -6.809 1.353 14.141 1 98.38 101 SER B O 1
ATOM 2160 N N . HIS B 1 102 ? -7.727 2.789 12.688 1 96.56 102 HIS B N 1
ATOM 2161 C CA . HIS B 1 102 ? -9.062 2.705 13.258 1 96.56 102 HIS B CA 1
ATOM 2162 C C . HIS B 1 102 ? -9.789 1.45 12.789 1 96.56 102 HIS B C 1
ATOM 2164 O O . HIS B 1 102 ? -10.805 1.06 13.367 1 96.56 102 HIS B O 1
ATOM 2170 N N . ALA B 1 103 ? -9.258 0.909 11.719 1 92.12 103 ALA B N 1
ATOM 2171 C CA . ALA B 1 103 ? -9.914 -0.248 11.109 1 92.12 103 ALA B CA 1
ATOM 2172 C C . ALA B 1 103 ? -9.031 -1.487 11.195 1 92.12 103 ALA B C 1
ATOM 2174 O O . ALA B 1 103 ? -7.801 -1.38 11.211 1 92.12 103 ALA B O 1
ATOM 2175 N N . GLN B 1 104 ? -9.656 -2.615 11.18 1 93.25 104 GLN B N 1
ATOM 2176 C CA . GLN B 1 104 ? -8.938 -3.881 11.219 1 93.25 104 GLN B CA 1
ATOM 2177 C C . GLN B 1 104 ? -8.703 -4.43 9.82 1 93.25 104 GLN B C 1
ATOM 2179 O O . GLN B 1 104 ? -9.414 -4.059 8.875 1 93.25 104 GLN B O 1
ATOM 2184 N N . TYR B 1 105 ? -7.707 -5.195 9.695 1 97.44 105 TYR B N 1
ATOM 2185 C CA . TYR B 1 105 ? -7.535 -6.008 8.5 1 97.44 105 TYR B CA 1
ATOM 2186 C C . TYR B 1 105 ? -8.211 -7.363 8.656 1 97.44 105 TYR B C 1
ATOM 2188 O O . TYR B 1 105 ? -7.832 -8.156 9.516 1 97.44 105 TYR B O 1
ATOM 2196 N N . VAL B 1 106 ? -9.172 -7.586 7.906 1 94.56 106 VAL B N 1
ATOM 2197 C CA . VAL B 1 106 ? -9.859 -8.867 7.852 1 94.56 106 VAL B CA 1
ATOM 2198 C C . VAL B 1 106 ? -9.852 -9.398 6.418 1 94.56 106 VAL B C 1
ATOM 2200 O O . VAL B 1 106 ? -10.32 -8.727 5.5 1 94.56 106 VAL B O 1
ATOM 2203 N N . ALA B 1 107 ? -9.367 -10.586 6.227 1 92.38 107 ALA B N 1
ATOM 2204 C CA . ALA B 1 107 ? -9.156 -11.148 4.895 1 92.38 107 ALA B CA 1
ATOM 2205 C C . ALA B 1 107 ? -10.484 -11.438 4.207 1 92.38 107 ALA B C 1
ATOM 2207 O O . ALA B 1 107 ? -10.672 -11.125 3.031 1 92.38 107 ALA B O 1
ATOM 2208 N N . GLY B 1 108 ? -11.445 -11.953 4.98 1 91.81 108 GLY B N 1
ATOM 2209 C CA . GLY B 1 108 ? -12.711 -12.352 4.383 1 91.81 108 GLY B CA 1
ATOM 2210 C C . GLY B 1 108 ? -12.586 -13.586 3.506 1 91.81 108 GLY B C 1
ATOM 2211 O O . GLY B 1 108 ? -11.742 -13.633 2.605 1 91.81 108 GLY B O 1
ATOM 2212 N N . ASN B 1 109 ? -13.422 -14.648 3.652 1 90.56 109 ASN B N 1
ATOM 2213 C CA . ASN B 1 109 ? -13.281 -15.93 2.969 1 90.56 109 ASN B CA 1
ATOM 2214 C C . ASN B 1 109 ? -14.367 -16.125 1.919 1 90.56 109 ASN B C 1
ATOM 2216 O O . ASN B 1 109 ? -14.391 -17.156 1.228 1 90.56 109 ASN B O 1
ATOM 2220 N N . SER B 1 110 ? -15.273 -15.25 1.845 1 94 110 SER B N 1
ATOM 2221 C CA . SER B 1 110 ? -16.312 -15.227 0.828 1 94 110 SER B CA 1
ATOM 2222 C C . SER B 1 110 ? -16.594 -13.805 0.353 1 94 110 SER B C 1
ATOM 2224 O O . SER B 1 110 ? -16.219 -12.836 1.022 1 94 110 SER B O 1
ATOM 2226 N N . LEU B 1 111 ? -17.266 -13.773 -0.806 1 95.69 111 LEU B N 1
ATOM 2227 C CA . LEU B 1 111 ? -17.609 -12.461 -1.336 1 95.69 111 LEU B CA 1
ATOM 2228 C C . LEU B 1 111 ? -18.453 -11.68 -0.341 1 95.69 111 LEU B C 1
ATOM 2230 O O . LEU B 1 111 ? -18.203 -10.492 -0.1 1 95.69 111 LEU B O 1
ATOM 2234 N N . LYS B 1 112 ? -19.438 -12.32 0.192 1 96.19 112 LYS B N 1
ATOM 2235 C CA . LYS B 1 112 ? -20.312 -11.664 1.161 1 96.19 112 LYS B CA 1
ATOM 2236 C C . LYS B 1 112 ? -19.531 -11.188 2.381 1 96.19 112 LYS B C 1
ATOM 2238 O O . LYS B 1 112 ? -19.734 -10.078 2.865 1 96.19 112 LYS B O 1
ATOM 2243 N N . GLU B 1 113 ? -18.641 -11.961 2.893 1 96.62 113 GLU B N 1
ATOM 2244 C CA . GLU B 1 113 ? -17.828 -11.594 4.039 1 96.62 113 GLU B CA 1
ATOM 2245 C C . GLU B 1 113 ? -16.906 -10.414 3.703 1 96.62 113 GLU B C 1
ATOM 2247 O O . GLU B 1 113 ? -16.719 -9.516 4.523 1 96.62 113 GLU B O 1
ATOM 2252 N N . MET B 1 114 ? -16.297 -10.477 2.508 1 97.75 114 MET B N 1
ATOM 2253 C CA . MET B 1 114 ? -15.445 -9.375 2.082 1 97.75 114 MET B CA 1
ATOM 2254 C C . MET B 1 114 ? -16.219 -8.062 2.061 1 97.75 114 MET B C 1
ATOM 2256 O O . MET B 1 114 ? -15.758 -7.055 2.602 1 97.75 114 MET B O 1
ATOM 2260 N N . VAL B 1 115 ? -17.406 -8.086 1.487 1 97.75 115 VAL B N 1
ATOM 2261 C CA . VAL B 1 115 ? -18.234 -6.887 1.368 1 97.75 115 VAL B CA 1
ATOM 2262 C C . VAL B 1 115 ? -18.656 -6.41 2.756 1 97.75 115 VAL B C 1
ATOM 2264 O O . VAL B 1 115 ? -18.609 -5.215 3.053 1 97.75 115 VAL B O 1
ATOM 2267 N N . LEU B 1 116 ? -19.031 -7.309 3.57 1 97.56 116 LEU B N 1
ATOM 2268 C CA . LEU B 1 116 ? -19.453 -6.965 4.926 1 97.56 116 LEU B CA 1
ATOM 2269 C C . LEU B 1 116 ? -18.297 -6.34 5.703 1 97.56 116 LEU B C 1
ATOM 2271 O O . LEU B 1 116 ? -18.469 -5.32 6.375 1 97.56 116 LEU B O 1
ATOM 2275 N N . GLU B 1 117 ? -17.188 -6.992 5.648 1 97.38 117 GLU B N 1
ATOM 2276 C CA . GLU B 1 117 ? -16.016 -6.473 6.344 1 97.38 117 GLU B CA 1
ATOM 2277 C C . GLU B 1 117 ? -15.664 -5.07 5.859 1 97.38 117 GLU B C 1
ATOM 2279 O O . GLU B 1 117 ? -15.312 -4.203 6.66 1 97.38 117 GLU B O 1
ATOM 2284 N N . ASP B 1 118 ? -15.703 -4.871 4.578 1 98.12 118 ASP B N 1
ATOM 2285 C CA . ASP B 1 118 ? -15.414 -3.555 4.012 1 98.12 118 ASP B CA 1
ATOM 2286 C C . ASP B 1 118 ? -16.438 -2.52 4.488 1 98.12 118 ASP B C 1
ATOM 2288 O O . ASP B 1 118 ? -16.078 -1.379 4.789 1 98.12 118 ASP B O 1
ATOM 2292 N N . LEU B 1 119 ? -17.688 -2.898 4.535 1 98 119 LEU B N 1
ATOM 2293 C CA . LEU B 1 119 ? -18.734 -1.991 5.012 1 98 119 LEU B CA 1
ATOM 2294 C C . LEU B 1 119 ? -18.484 -1.592 6.461 1 98 119 LEU B C 1
ATOM 2296 O O . LEU B 1 119 ? -18.547 -0.409 6.805 1 98 119 LEU B O 1
ATOM 2300 N N . VAL B 1 120 ? -18.141 -2.52 7.281 1 97.69 120 VAL B N 1
ATOM 2301 C CA . VAL B 1 120 ? -17.844 -2.262 8.688 1 97.69 120 VAL B CA 1
ATOM 2302 C C . VAL B 1 120 ? -16.656 -1.314 8.805 1 97.69 120 VAL B C 1
ATOM 2304 O O . VAL B 1 120 ? -16.703 -0.329 9.539 1 97.69 120 VAL B O 1
ATOM 2307 N N . ALA B 1 121 ? -15.602 -1.591 8.055 1 96.94 121 ALA B N 1
ATOM 2308 C CA . ALA B 1 121 ? -14.398 -0.762 8.086 1 96.94 121 ALA B CA 1
ATOM 2309 C C . ALA B 1 121 ? -14.711 0.667 7.648 1 96.94 121 ALA B C 1
ATOM 2311 O O . ALA B 1 121 ? -14.219 1.626 8.25 1 96.94 121 ALA B O 1
ATOM 2312 N N . GLU B 1 122 ? -15.539 0.792 6.594 1 98.19 122 GLU B N 1
ATOM 2313 C CA . GLU B 1 122 ? -15.914 2.123 6.125 1 98.19 122 GLU B CA 1
ATOM 2314 C C . GLU B 1 122 ? -16.703 2.883 7.188 1 98.19 122 GLU B C 1
ATOM 2316 O O . GLU B 1 122 ? -16.516 4.086 7.367 1 98.19 122 GLU B O 1
ATOM 2321 N N . ARG B 1 123 ? -17.594 2.264 7.844 1 97.62 123 ARG B N 1
ATOM 2322 C CA . ARG B 1 123 ? -18.391 2.914 8.875 1 97.62 123 ARG B CA 1
ATOM 2323 C C . ARG B 1 123 ? -17.531 3.373 10.039 1 97.62 123 ARG B C 1
ATOM 2325 O O . ARG B 1 123 ? -17.75 4.453 10.594 1 97.62 123 ARG B O 1
ATOM 2332 N N . ILE B 1 124 ? -16.562 2.553 10.383 1 97.44 124 ILE B N 1
ATOM 2333 C CA . ILE B 1 124 ? -15.609 2.932 11.43 1 97.44 124 ILE B CA 1
ATOM 2334 C C . ILE B 1 124 ? -14.828 4.164 10.984 1 97.44 124 ILE B C 1
ATOM 2336 O O . ILE B 1 124 ? -14.664 5.109 11.758 1 97.44 124 ILE B O 1
ATOM 2340 N N . ALA B 1 125 ? -14.359 4.168 9.719 1 97.56 125 ALA B N 1
ATOM 2341 C CA . ALA B 1 125 ? -13.648 5.328 9.18 1 97.56 125 ALA B CA 1
ATOM 2342 C C . ALA B 1 125 ? -14.539 6.566 9.203 1 97.56 125 ALA B C 1
ATOM 2344 O O . ALA B 1 125 ? -14.102 7.648 9.609 1 97.56 125 ALA B O 1
ATOM 2345 N N . ILE B 1 126 ? -15.758 6.414 8.797 1 98.31 126 ILE B N 1
ATOM 2346 C CA . ILE B 1 126 ? -16.719 7.512 8.75 1 98.31 126 ILE B CA 1
ATOM 2347 C C . ILE B 1 126 ? -16.891 8.117 10.141 1 98.31 126 ILE B C 1
ATOM 2349 O O . ILE B 1 126 ? -16.766 9.336 10.312 1 98.31 126 ILE B O 1
ATOM 2353 N N . ASP B 1 127 ? -17.125 7.316 11.148 1 98.38 127 ASP B N 1
ATOM 2354 C CA . ASP B 1 127 ? -17.312 7.801 12.508 1 98.38 127 ASP B CA 1
ATOM 2355 C C . ASP B 1 127 ? -16.047 8.484 13.039 1 98.38 127 ASP B C 1
ATOM 2357 O O . ASP B 1 127 ? -16.125 9.547 13.656 1 98.38 127 ASP B O 1
ATOM 2361 N N . SER B 1 128 ? -14.953 7.855 12.766 1 98.25 128 SER B N 1
ATOM 2362 C CA . SER B 1 128 ? -13.68 8.414 13.211 1 98.25 128 SER B CA 1
ATOM 2363 C C . SER B 1 128 ? -13.43 9.789 12.594 1 98.25 128 SER B C 1
ATOM 2365 O O . SER B 1 128 ? -13.039 10.727 13.289 1 98.25 128 SER B O 1
ATOM 2367 N N . TYR B 1 129 ? -13.664 9.93 11.297 1 98.75 129 TYR B N 1
ATOM 2368 C CA . TYR B 1 129 ? -13.367 11.18 10.594 1 98.75 129 TYR B CA 1
ATOM 2369 C C . TYR B 1 129 ? -14.352 12.273 10.984 1 98.75 129 TYR B C 1
ATOM 2371 O O . TYR B 1 129 ? -13.992 13.445 11.039 1 98.75 129 TYR B O 1
ATOM 2379 N N . ARG B 1 130 ? -15.602 11.906 11.289 1 98.5 130 ARG B N 1
ATOM 2380 C CA . ARG B 1 130 ? -16.547 12.883 11.82 1 98.5 130 ARG B CA 1
ATOM 2381 C C . ARG B 1 130 ? -16.062 13.469 13.141 1 98.5 130 ARG B C 1
ATOM 2383 O O . ARG B 1 130 ? -16.109 14.68 13.352 1 98.5 130 ARG B O 1
ATOM 2390 N N . GLU B 1 131 ? -15.539 12.602 14 1 98.56 131 GLU B N 1
ATOM 2391 C CA . GLU B 1 131 ? -15.016 13.047 15.289 1 98.56 131 GLU B CA 1
ATOM 2392 C C . GLU B 1 131 ? -13.781 13.922 15.117 1 98.56 131 GLU B C 1
ATOM 2394 O O . GLU B 1 131 ? -13.625 14.93 15.812 1 98.56 131 GLU B O 1
ATOM 2399 N N . ILE B 1 132 ? -12.953 13.555 14.219 1 98.5 132 ILE B N 1
ATOM 2400 C CA . ILE B 1 132 ? -11.734 14.305 13.961 1 98.5 132 ILE B CA 1
ATOM 2401 C C . ILE B 1 132 ? -12.078 15.695 13.438 1 98.5 132 ILE B C 1
ATOM 2403 O O . ILE B 1 132 ? -11.516 16.703 13.891 1 98.5 132 ILE B O 1
ATOM 2407 N N . ILE B 1 133 ? -13.008 15.734 12.492 1 98.62 133 ILE B N 1
ATOM 2408 C CA . ILE B 1 133 ? -13.453 17 11.914 1 98.62 133 ILE B CA 1
ATOM 2409 C C . ILE B 1 133 ? -14.008 17.891 13.016 1 98.62 133 ILE B C 1
ATOM 2411 O O . ILE B 1 133 ? -13.695 19.094 13.07 1 98.62 133 ILE B O 1
ATOM 2415 N N . GLN B 1 134 ? -14.797 17.328 13.914 1 98.12 134 GLN B N 1
ATOM 2416 C CA . GLN B 1 134 ? -15.367 18.078 15.031 1 98.12 134 GLN B CA 1
ATOM 2417 C C . GLN B 1 134 ? -14.266 18.578 15.961 1 98.12 134 GLN B C 1
ATOM 2419 O O . GLN B 1 134 ? -14.305 19.734 16.406 1 98.12 134 GLN B O 1
ATOM 2424 N N . TYR B 1 135 ? -13.312 17.781 16.281 1 97.81 135 TYR B N 1
ATOM 2425 C CA . TYR B 1 135 ? -12.195 18.141 17.141 1 97.81 135 TYR B CA 1
ATOM 2426 C C . TYR B 1 135 ? -11.398 19.297 16.562 1 97.81 135 TYR B C 1
ATOM 2428 O O . TYR B 1 135 ? -11.031 20.234 17.281 1 97.81 135 TYR B O 1
ATOM 2436 N N . ILE B 1 136 ? -11.148 19.219 15.234 1 97.19 136 ILE B N 1
ATOM 2437 C CA . ILE B 1 136 ? -10.344 20.234 14.57 1 97.19 136 ILE B CA 1
ATOM 2438 C C . ILE B 1 136 ? -11.094 21.562 14.562 1 97.19 136 ILE B C 1
ATOM 2440 O O . ILE B 1 136 ? -10.523 22.594 14.898 1 97.19 136 ILE B O 1
ATOM 2444 N N . GLY B 1 137 ? -12.367 21.516 14.188 1 94.88 137 GLY B N 1
ATOM 2445 C CA . GLY B 1 137 ? -13.172 22.719 14.141 1 94.88 137 GLY B CA 1
ATOM 2446 C C . GLY B 1 137 ? -12.578 23.797 13.25 1 94.88 137 GLY B C 1
ATOM 2447 O O . GLY B 1 137 ? -12.227 23.531 12.102 1 94.88 137 GLY B O 1
ATOM 2448 N N . ASP B 1 138 ? -12.352 24.969 13.859 1 94.94 138 ASP B N 1
ATOM 2449 C CA . ASP B 1 138 ? -11.844 26.078 13.078 1 94.94 138 ASP B CA 1
ATOM 2450 C C . ASP B 1 138 ? -10.344 26.266 13.289 1 94.94 138 ASP B C 1
ATOM 2452 O O . ASP B 1 138 ? -9.742 27.188 12.719 1 94.94 138 ASP B O 1
ATOM 2456 N N . LYS B 1 139 ? -9.773 25.422 14.039 1 94.5 139 LYS B N 1
ATOM 2457 C CA . LYS B 1 139 ? -8.398 25.609 14.484 1 94.5 139 LYS B CA 1
ATOM 2458 C C . LYS B 1 139 ? -7.41 25.297 13.359 1 94.5 139 LYS B C 1
ATOM 2460 O O . LYS B 1 139 ? -6.277 25.781 13.375 1 94.5 139 LYS B O 1
ATOM 2465 N N . ASP B 1 140 ? -7.797 24.484 12.438 1 96.06 140 ASP B N 1
ATOM 2466 C CA . ASP B 1 140 ? -6.988 24.094 11.289 1 96.06 140 ASP B CA 1
ATOM 2467 C C . ASP B 1 140 ? -7.863 23.797 10.07 1 96.06 140 ASP B C 1
ATOM 2469 O O . ASP B 1 140 ? -8.094 22.625 9.742 1 96.06 140 ASP B O 1
ATOM 2473 N N . PRO B 1 141 ? -8.312 24.781 9.375 1 96.62 141 PRO B N 1
ATOM 2474 C CA . PRO B 1 141 ? -9.273 24.594 8.281 1 96.62 141 PRO B CA 1
ATOM 2475 C C . PRO B 1 141 ? -8.711 23.75 7.141 1 96.62 141 PRO B C 1
ATOM 2477 O O . PRO B 1 141 ? -9.453 23 6.496 1 96.62 141 PRO B O 1
ATOM 2480 N N . THR B 1 142 ? -7.422 23.875 6.891 1 97.5 142 THR B N 1
ATOM 2481 C CA . THR B 1 142 ? -6.812 23.094 5.824 1 97.5 142 THR B CA 1
ATOM 2482 C C . THR B 1 142 ? -6.914 21.594 6.125 1 97.5 142 THR B C 1
ATOM 2484 O O . THR B 1 142 ? -7.371 20.812 5.281 1 97.5 142 THR B O 1
ATOM 2487 N N . THR B 1 143 ? -6.52 21.203 7.332 1 98.38 143 THR B N 1
ATOM 2488 C CA . THR B 1 143 ? -6.621 19.812 7.738 1 98.38 143 THR B CA 1
ATOM 2489 C C . THR B 1 143 ? -8.078 19.359 7.777 1 98.38 143 THR B C 1
ATOM 2491 O O . THR B 1 143 ? -8.414 18.266 7.312 1 98.38 143 THR B O 1
ATOM 2494 N N . ARG B 1 144 ? -8.945 20.172 8.289 1 98.25 144 ARG B N 1
ATOM 2495 C CA . ARG B 1 144 ? -10.359 19.828 8.359 1 98.25 144 ARG B CA 1
ATOM 2496 C C . ARG B 1 144 ? -10.914 19.531 6.973 1 98.25 144 ARG B C 1
ATOM 2498 O O . ARG B 1 144 ? -11.641 18.547 6.793 1 98.25 144 ARG B O 1
ATOM 2505 N N . ARG B 1 145 ? -10.578 20.312 6 1 98.56 145 ARG B N 1
ATOM 2506 C CA . ARG B 1 145 ? -11.086 20.141 4.641 1 98.56 145 ARG B CA 1
ATOM 2507 C C . ARG B 1 145 ? -10.602 18.812 4.043 1 98.56 145 ARG B C 1
ATOM 2509 O O . ARG B 1 145 ? -11.344 18.156 3.312 1 98.56 145 ARG B O 1
ATOM 2516 N N . ILE B 1 146 ? -9.367 18.453 4.324 1 98.81 146 ILE B N 1
ATOM 2517 C CA . ILE B 1 146 ? -8.844 17.188 3.857 1 98.81 146 ILE B CA 1
ATOM 2518 C C . ILE B 1 146 ? -9.703 16.047 4.402 1 98.81 146 ILE B C 1
ATOM 2520 O O . ILE B 1 146 ? -10.141 15.172 3.646 1 98.81 146 ILE B O 1
ATOM 2524 N N . PHE B 1 147 ? -10 16.125 5.672 1 98.88 147 PHE B N 1
ATOM 2525 C CA . PHE B 1 147 ? -10.805 15.07 6.281 1 98.88 147 PHE B CA 1
ATOM 2526 C C . PHE B 1 147 ? -12.227 15.094 5.734 1 98.88 147 PHE B C 1
ATOM 2528 O O . PHE B 1 147 ? -12.852 14.047 5.562 1 98.88 147 PHE B O 1
ATOM 2535 N N . GLU B 1 148 ? -12.758 16.297 5.484 1 98.88 148 GLU B N 1
ATOM 2536 C CA . GLU B 1 148 ? -14.102 16.391 4.918 1 98.88 148 GLU B CA 1
ATOM 2537 C C . GLU B 1 148 ? -14.164 15.75 3.535 1 98.88 148 GLU B C 1
ATOM 2539 O O . GLU B 1 148 ? -15.125 15.055 3.209 1 98.88 148 GLU B O 1
ATOM 2544 N N . ASP B 1 149 ? -13.18 15.992 2.744 1 98.81 149 ASP B N 1
ATOM 2545 C CA . ASP B 1 149 ? -13.109 15.383 1.42 1 98.81 149 ASP B CA 1
ATOM 2546 C C . ASP B 1 149 ? -13.047 13.859 1.519 1 98.81 149 ASP B C 1
ATOM 2548 O O . ASP B 1 149 ? -13.758 13.156 0.798 1 98.81 149 ASP B O 1
ATOM 2552 N N . ILE B 1 150 ? -12.203 13.344 2.359 1 98.88 150 ILE B N 1
ATOM 2553 C CA . ILE B 1 150 ? -12.047 11.906 2.535 1 98.88 150 ILE B CA 1
ATOM 2554 C C . ILE B 1 150 ? -13.344 11.312 3.074 1 98.88 150 ILE B C 1
ATOM 2556 O O . ILE B 1 150 ? -13.797 10.258 2.611 1 98.88 150 ILE B O 1
ATOM 2560 N N . LEU B 1 151 ? -13.977 12.016 4.039 1 98.81 151 LEU B N 1
ATOM 2561 C CA . LEU B 1 151 ? -15.227 11.547 4.633 1 98.81 151 LEU B CA 1
ATOM 2562 C C . LEU B 1 151 ? -16.297 11.359 3.562 1 98.81 151 LEU B C 1
ATOM 2564 O O . LEU B 1 151 ? -17 10.344 3.549 1 98.81 151 LEU B O 1
ATOM 2568 N N . ALA B 1 152 ? -16.438 12.336 2.68 1 98.81 152 ALA B N 1
ATOM 2569 C CA . ALA B 1 152 ? -17.438 12.258 1.622 1 98.81 152 ALA B CA 1
ATOM 2570 C C . ALA B 1 152 ? -17.25 11 0.774 1 98.81 152 ALA B C 1
ATOM 2572 O O . ALA B 1 152 ? -18.219 10.32 0.435 1 98.81 152 ALA B O 1
ATOM 2573 N N . GLN B 1 153 ? -16.016 10.664 0.469 1 98.75 153 GLN B N 1
ATOM 2574 C CA . GLN B 1 153 ? -15.727 9.492 -0.35 1 98.75 153 GLN B CA 1
ATOM 2575 C C . GLN B 1 153 ? -15.93 8.203 0.445 1 98.75 153 GLN B C 1
ATOM 2577 O O . GLN B 1 153 ? -16.391 7.195 -0.1 1 98.75 153 GLN B O 1
ATOM 2582 N N . GLU B 1 154 ? -15.523 8.25 1.749 1 98.62 154 GLU B N 1
ATOM 2583 C CA . GLU B 1 154 ? -15.797 7.078 2.57 1 98.62 154 GLU B CA 1
ATOM 2584 C C . GLU B 1 154 ? -17.297 6.789 2.635 1 98.62 154 GLU B C 1
ATOM 2586 O O . GLU B 1 154 ? -17.703 5.629 2.666 1 98.62 154 GLU B O 1
ATOM 2591 N N . GLU B 1 155 ? -18.094 7.809 2.748 1 98.75 155 GLU B N 1
ATOM 2592 C CA . GLU B 1 155 ? -19.547 7.629 2.752 1 98.75 155 GLU B CA 1
ATOM 2593 C C . GLU B 1 155 ? -20.031 7.004 1.445 1 98.75 155 GLU B C 1
ATOM 2595 O O . GLU B 1 155 ? -20.922 6.152 1.448 1 98.75 155 GLU B O 1
ATOM 2600 N N . GLU B 1 156 ? -19.484 7.418 0.367 1 98.75 156 GLU B N 1
ATOM 2601 C CA . GLU B 1 156 ? -19.797 6.785 -0.912 1 98.75 156 GLU B CA 1
ATOM 2602 C C . GLU B 1 156 ? -19.375 5.316 -0.916 1 98.75 156 GLU B C 1
ATOM 2604 O O . GLU B 1 156 ? -20.125 4.457 -1.396 1 98.75 156 GLU B O 1
ATOM 2609 N N . HIS B 1 157 ? -18.172 4.992 -0.408 1 98.69 157 HIS B N 1
ATOM 2610 C CA . HIS B 1 157 ? -17.719 3.611 -0.315 1 98.69 157 HIS B CA 1
ATOM 2611 C C . HIS B 1 157 ? -18.703 2.748 0.464 1 98.69 157 HIS B C 1
ATOM 2613 O O . HIS B 1 157 ? -19.047 1.647 0.029 1 98.69 157 HIS B O 1
ATOM 2619 N N . ALA B 1 158 ? -19.125 3.291 1.63 1 98.12 158 ALA B N 1
ATOM 2620 C CA . ALA B 1 158 ? -20.062 2.553 2.471 1 98.12 158 ALA B CA 1
ATOM 2621 C C . ALA B 1 158 ? -21.359 2.295 1.732 1 98.12 158 ALA B C 1
ATOM 2623 O O . ALA B 1 158 ? -21.922 1.198 1.814 1 98.12 158 ALA B O 1
ATOM 2624 N N . ASP B 1 159 ? -21.844 3.295 1.019 1 98.5 159 ASP B N 1
ATOM 2625 C CA . ASP B 1 159 ? -23.078 3.141 0.239 1 98.5 159 ASP B CA 1
ATOM 2626 C C . ASP B 1 159 ? -22.922 2.053 -0.822 1 98.5 159 ASP B C 1
ATOM 2628 O O . ASP B 1 159 ? -23.812 1.224 -1.007 1 98.5 159 ASP B O 1
ATOM 2632 N N . ASP B 1 160 ? -21.812 2.078 -1.539 1 98.31 160 ASP B N 1
ATOM 2633 C CA . ASP B 1 160 ? -21.547 1.064 -2.553 1 98.31 160 AS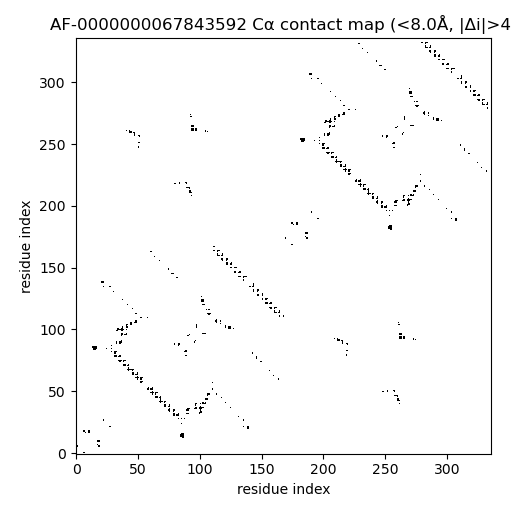P B CA 1
ATOM 2634 C C . ASP B 1 160 ? -21.531 -0.335 -1.941 1 98.31 160 ASP B C 1
ATOM 2636 O O . ASP B 1 160 ? -22.109 -1.266 -2.498 1 98.31 160 ASP B O 1
ATOM 2640 N N . MET B 1 161 ? -20.875 -0.496 -0.796 1 97.75 161 MET B N 1
ATOM 2641 C CA . MET B 1 161 ? -20.781 -1.797 -0.14 1 97.75 161 MET B CA 1
ATOM 2642 C C . MET B 1 161 ? -22.156 -2.264 0.334 1 97.75 161 MET B C 1
ATOM 2644 O O . MET B 1 161 ? -22.484 -3.449 0.24 1 97.75 161 MET B O 1
ATOM 2648 N N . SER B 1 162 ? -22.891 -1.319 0.883 1 97.69 162 SER B N 1
ATOM 2649 C CA . SER B 1 162 ? -24.25 -1.642 1.31 1 97.69 162 SER B CA 1
ATOM 2650 C C . SER B 1 162 ? -25.094 -2.148 0.142 1 97.69 162 SER B C 1
ATOM 2652 O O . SER B 1 162 ? -25.797 -3.154 0.267 1 97.69 162 SER B O 1
ATOM 2654 N N . ASP B 1 163 ? -25 -1.474 -0.992 1 97.06 163 ASP B N 1
ATOM 2655 C CA . ASP B 1 163 ? -25.734 -1.877 -2.193 1 97.06 163 ASP B CA 1
ATOM 2656 C C . ASP B 1 163 ? -25.297 -3.264 -2.658 1 97.06 163 ASP B C 1
ATOM 2658 O O . ASP B 1 163 ? -26.125 -4.098 -3.016 1 97.06 163 ASP B O 1
ATOM 2662 N N . LEU B 1 164 ? -24.016 -3.506 -2.664 1 96.19 164 LEU B N 1
ATOM 2663 C CA . LEU B 1 164 ? -23.484 -4.805 -3.064 1 96.19 164 LEU B CA 1
ATOM 2664 C C . LEU B 1 164 ? -23.984 -5.906 -2.133 1 96.19 164 LEU B C 1
ATOM 2666 O O . LEU B 1 164 ? -24.359 -6.992 -2.588 1 96.19 164 LEU B O 1
ATOM 2670 N N . LEU B 1 165 ? -24 -5.582 -0.887 1 94.94 165 LEU B N 1
ATOM 2671 C CA . LEU B 1 165 ? -24.406 -6.555 0.119 1 94.94 165 LEU B CA 1
ATOM 2672 C C . LEU B 1 165 ? -25.859 -6.977 -0.087 1 94.94 165 LEU B C 1
ATOM 2674 O O . LEU B 1 165 ? -26.188 -8.156 0.045 1 94.94 165 LEU B O 1
ATOM 2678 N N . GLN B 1 166 ? -26.703 -6.066 -0.478 1 93.94 166 GLN B N 1
ATOM 2679 C CA . GLN B 1 166 ? -28.109 -6.34 -0.715 1 93.94 166 GLN B CA 1
ATOM 2680 C C . GLN B 1 166 ? -28.297 -7.246 -1.928 1 93.94 166 GLN B C 1
ATOM 2682 O O . GLN B 1 166 ? -29.281 -7.996 -2.004 1 93.94 166 GLN B O 1
ATOM 2687 N N . GLY B 1 167 ? -27.344 -7.188 -2.863 1 90.25 167 GLY B N 1
ATOM 2688 C CA . GLY B 1 167 ? -27.438 -7.984 -4.078 1 90.25 167 GLY B CA 1
ATOM 2689 C C . GLY B 1 167 ? -26.828 -9.367 -3.93 1 90.25 167 GLY B C 1
ATOM 2690 O O . GLY B 1 167 ? -26.906 -10.188 -4.852 1 90.25 167 GLY B O 1
ATOM 2691 N N . LEU B 1 168 ? -26.219 -9.633 -2.822 1 88.44 168 LEU B N 1
ATOM 2692 C CA . LEU B 1 168 ? -25.594 -10.93 -2.568 1 88.44 168 LEU B CA 1
ATOM 2693 C C . LEU B 1 168 ? -26.5 -11.812 -1.721 1 88.44 168 LEU B C 1
ATOM 2695 O O . LEU B 1 168 ? -26.547 -13.023 -1.916 1 88.44 168 LEU B O 1
#